Protein AF-A0A0J0XPC9-F1 (afdb_monomer_lite)

Organism: NCBI:txid879819

Secondary structure (DSSP, 8-state):
---HHHHHHHHHHHHHHHHHH-TTS-TTSHHHHHHHHHHHHHHHHHHHTS---SHHHHHHHHHHHHHHHHHHHHHHGGGTT-TTTHHHHHHHHHHHHHHHHHHHHHHHHTT-----HHHHHHHHHHHHHHHHHHHTT-S-HHHHHHHHHHHHHHHHHHHTT-THHHHHHHHHHHHHHHTT---SGGGPPP--PPS-----TTTTTS----S----GGGS---

pLDDT: mean 83.45, std 16.44, range [39.06, 96.88]

Radius of gyration: 17.5 Å; chains: 1; bounding box: 37×48×51 Å

Foldseek 3Di:
DDPPLVVVLVVLVVVVVVLVVDPVHPLVDPVNLVVSCVVCVVSLVVLVPDDCPALQVQLVSLVSLLSSLVVLLVSLVLCCLPPPCNLVSLLSNLVSLVSNLVSLLSCVLLVNDDQDPVNVLVLLVSLVSLLVSVVVVVDDLVRSLLSLQSSLVSLVVNCVVPVCSVVVSVVSVVSCVVVVHDHDPVSHDDSNRDPDRDHDPVSVPDCPDDVDPDDPVPRPND

Sequence (222 aa):
MFPECLARSSFYTAKLLADYGDPHVDTSSLAYITATEAAWMPHLREMRHISYRESGQRAKLAWAQFRYNWLRILLYLPHIGHERLAPQAWATITRAVEQIMYSYSDLISVNQLNPSWPQVQRLVVCGQLLILAHDAGELHRREAQTLFQLLHDLLLKHQDTWPICAELIIGFKGVTHVFDLKVGPEHSVPFHAVDEVVADPQVDGWPYAFGFDFDLSTFPFS

Structure (mmCIF, N/CA/C/O backbone):
data_AF-A0A0J0XPC9-F1
#
_entry.id   AF-A0A0J0XPC9-F1
#
loop_
_atom_site.group_PDB
_atom_site.id
_atom_site.type_symbol
_atom_site.label_atom_id
_atom_site.label_alt_id
_atom_site.label_comp_id
_atom_site.label_asym_id
_atom_site.label_entity_id
_atom_site.label_seq_id
_atom_site.pdbx_PDB_ins_code
_atom_site.Cartn_x
_atom_site.Cartn_y
_atom_site.Cartn_z
_atom_site.occupancy
_atom_site.B_iso_or_equiv
_atom_site.auth_seq_id
_atom_site.auth_comp_id
_atom_site.auth_asym_id
_atom_site.auth_atom_id
_atom_site.pdbx_PDB_model_num
ATOM 1 N N . MET A 1 1 ? -4.500 26.033 7.155 1.00 51.00 1 MET A N 1
ATOM 2 C CA . MET A 1 1 ? -3.343 25.928 6.235 1.00 51.00 1 MET A CA 1
ATOM 3 C C . MET A 1 1 ? -3.161 24.456 5.898 1.00 51.00 1 MET A C 1
ATOM 5 O O . MET A 1 1 ? -3.292 23.647 6.807 1.00 51.00 1 MET A O 1
ATOM 9 N N . PHE A 1 2 ? -2.950 24.087 4.632 1.00 61.09 2 PHE A N 1
ATOM 10 C CA . PHE A 1 2 ? -2.781 22.678 4.247 1.00 61.09 2 PHE A CA 1
ATOM 11 C C . PHE A 1 2 ? -1.399 22.182 4.723 1.00 61.09 2 PHE A C 1
ATOM 13 O O . PHE A 1 2 ? -0.410 22.837 4.395 1.00 61.09 2 PHE A O 1
ATOM 20 N N . PRO A 1 3 ? -1.290 21.084 5.497 1.00 75.88 3 PRO A N 1
ATOM 21 C CA . PRO A 1 3 ? -0.025 20.489 5.897 1.00 75.88 3 PRO A CA 1
ATOM 22 C C . PRO A 1 3 ? 0.838 20.193 4.678 1.00 75.88 3 PRO A C 1
ATOM 24 O O . PRO A 1 3 ? 0.410 19.537 3.725 1.00 75.88 3 PRO A O 1
ATOM 27 N N . GLU A 1 4 ? 2.073 20.671 4.728 1.00 84.62 4 GLU A N 1
ATOM 28 C CA . GLU A 1 4 ? 2.998 20.605 3.604 1.00 84.62 4 GLU A CA 1
ATOM 29 C C . GLU A 1 4 ? 3.276 19.162 3.160 1.00 84.62 4 GLU A C 1
ATOM 31 O O . GLU A 1 4 ? 3.306 18.872 1.963 1.00 84.62 4 GLU A O 1
ATOM 36 N N . CYS A 1 5 ? 3.394 18.230 4.111 1.00 83.12 5 CYS A N 1
ATOM 37 C CA . CYS A 1 5 ? 3.599 16.809 3.829 1.00 83.12 5 CYS A CA 1
ATOM 38 C C . CYS A 1 5 ? 2.493 16.218 2.942 1.00 83.12 5 CYS A C 1
ATOM 40 O O . CYS A 1 5 ? 2.773 15.472 1.999 1.00 83.12 5 CYS A O 1
ATOM 42 N N . LEU A 1 6 ? 1.244 16.606 3.202 1.00 83.50 6 LEU A N 1
ATOM 43 C CA . LEU A 1 6 ? 0.086 16.167 2.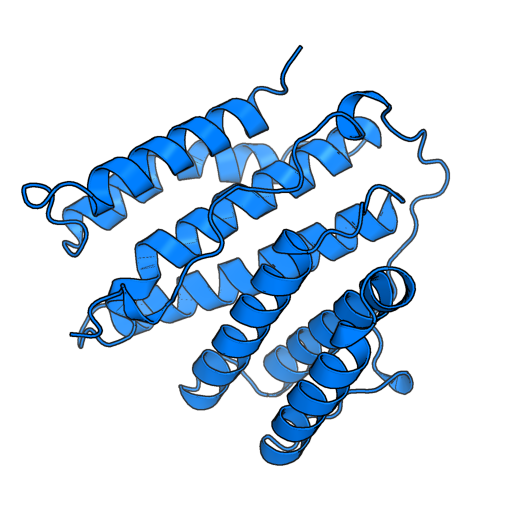443 1.00 83.50 6 LEU A CA 1
ATOM 44 C C . LEU A 1 6 ? 0.012 16.884 1.092 1.00 83.50 6 LEU A C 1
ATOM 46 O O . LEU A 1 6 ? -0.301 16.231 0.097 1.00 83.50 6 LEU A O 1
ATOM 50 N N . ALA A 1 7 ? 0.351 18.180 1.013 1.00 85.69 7 ALA A N 1
ATOM 51 C CA . ALA A 1 7 ? 0.376 18.917 -0.261 1.00 85.69 7 ALA A CA 1
ATOM 52 C C . ALA A 1 7 ? 1.374 18.286 -1.232 1.00 85.69 7 ALA A C 1
ATOM 54 O O . ALA A 1 7 ? 1.025 17.985 -2.373 1.00 85.69 7 ALA A O 1
ATOM 55 N N . ARG A 1 8 ? 2.591 18.015 -0.745 1.00 88.44 8 ARG A N 1
ATOM 56 C CA . ARG A 1 8 ? 3.644 17.347 -1.515 1.00 88.44 8 ARG A CA 1
ATOM 57 C C . ARG A 1 8 ? 3.186 15.969 -2.000 1.00 88.44 8 ARG A C 1
ATOM 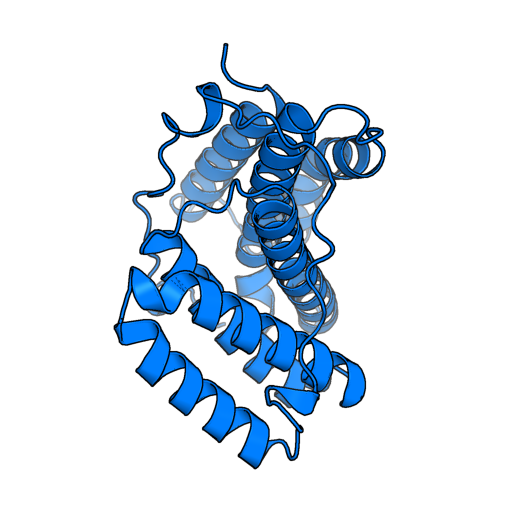59 O O . ARG A 1 8 ? 3.331 15.666 -3.179 1.00 88.44 8 ARG A O 1
ATOM 66 N N . SER A 1 9 ? 2.561 15.165 -1.136 1.00 87.50 9 SER A N 1
ATOM 67 C CA . SER A 1 9 ? 2.052 13.843 -1.540 1.00 87.50 9 SER A CA 1
ATOM 68 C C . SER A 1 9 ? 0.984 13.924 -2.643 1.00 87.50 9 SER A C 1
ATOM 70 O O . SER A 1 9 ? 1.006 13.128 -3.581 1.00 87.50 9 SER A O 1
ATOM 72 N N . SER A 1 10 ? 0.087 14.916 -2.582 1.00 87.31 10 SER A N 1
ATOM 73 C CA . SER A 1 10 ? -0.925 15.149 -3.620 1.00 87.31 10 SER A CA 1
ATOM 74 C C . SER A 1 10 ? -0.289 15.575 -4.941 1.00 87.31 10 SER A C 1
ATOM 76 O O . SER A 1 10 ? -0.692 15.080 -5.989 1.00 87.31 10 SER A O 1
ATOM 78 N N . PHE A 1 11 ? 0.730 16.440 -4.895 1.00 91.50 11 PHE A N 1
ATOM 79 C CA . PHE A 1 11 ? 1.496 16.834 -6.077 1.00 91.50 11 PHE A CA 1
ATOM 80 C C . PHE A 1 11 ? 2.156 15.624 -6.749 1.00 91.50 11 PHE A C 1
ATOM 82 O O . PHE A 1 11 ? 1.973 15.419 -7.946 1.00 91.50 11 PHE A O 1
ATOM 89 N N . TYR A 1 12 ? 2.863 14.783 -5.986 1.00 93.50 12 TYR A N 1
ATOM 90 C CA . TYR A 1 12 ? 3.503 13.586 -6.541 1.00 93.50 12 TYR A CA 1
ATOM 91 C C . TYR A 1 12 ? 2.496 12.576 -7.087 1.00 93.50 12 TYR A C 1
ATOM 93 O O . TYR A 1 12 ? 2.764 11.949 -8.106 1.00 93.50 12 TYR A O 1
ATOM 101 N N . THR A 1 13 ? 1.324 12.463 -6.458 1.00 90.50 13 THR A N 1
ATOM 102 C CA . THR A 1 13 ? 0.228 11.643 -6.987 1.00 90.50 13 THR A CA 1
ATOM 103 C C . THR A 1 13 ? -0.241 12.162 -8.336 1.00 90.50 13 THR A C 1
ATOM 105 O O . THR A 1 13 ? -0.258 11.408 -9.300 1.00 90.50 13 THR A O 1
ATOM 108 N N . ALA A 1 14 ? -0.566 13.451 -8.433 1.00 89.31 14 ALA A N 1
ATOM 109 C CA . ALA A 1 14 ? -1.001 14.046 -9.691 1.00 89.31 14 ALA A CA 1
ATOM 110 C C . ALA A 1 14 ? 0.060 13.897 -10.792 1.00 89.31 14 ALA A C 1
ATOM 112 O O . ALA A 1 14 ? -0.285 13.564 -11.920 1.00 89.31 14 ALA A O 1
ATOM 113 N N . LYS A 1 15 ? 1.343 14.083 -10.453 1.00 93.19 15 LYS A N 1
ATOM 114 C CA . LYS A 1 15 ? 2.454 13.899 -11.390 1.00 93.19 15 LYS A CA 1
ATOM 115 C C . LYS A 1 15 ? 2.552 12.455 -11.889 1.00 93.19 15 LYS A C 1
ATOM 117 O O . LYS A 1 15 ? 2.576 12.249 -13.092 1.00 93.19 15 LYS A O 1
ATOM 122 N N . LEU A 1 16 ? 2.566 11.472 -10.986 1.00 92.00 16 LEU A N 1
ATOM 123 C CA . LEU A 1 16 ? 2.663 10.058 -11.364 1.00 92.00 16 LEU A CA 1
ATOM 124 C C . LEU A 1 16 ? 1.490 9.632 -12.260 1.00 92.00 16 LEU A C 1
ATOM 126 O O . LEU A 1 16 ? 1.682 8.915 -13.234 1.00 92.00 16 LEU A O 1
ATOM 130 N N . LEU A 1 17 ? 0.276 10.094 -11.951 1.00 89.38 17 LEU A N 1
ATOM 131 C CA . LEU A 1 17 ? -0.903 9.788 -12.762 1.00 89.38 17 LEU A CA 1
ATOM 132 C C . LEU A 1 17 ? -0.880 10.484 -14.125 1.00 89.38 17 LEU A C 1
ATOM 134 O O . LEU A 1 17 ? -1.326 9.894 -15.104 1.00 89.38 17 LEU A O 1
ATOM 138 N N . ALA A 1 18 ? -0.361 11.712 -14.198 1.00 90.75 18 ALA A N 1
ATOM 139 C CA . ALA A 1 18 ? -0.155 12.394 -15.471 1.00 90.75 18 ALA A CA 1
ATOM 140 C C . ALA A 1 18 ? 0.863 11.641 -16.339 1.00 90.75 18 ALA A C 1
ATOM 142 O O . ALA A 1 18 ? 0.596 11.424 -17.515 1.00 90.75 18 ALA A O 1
ATOM 143 N N . ASP A 1 19 ? 1.964 11.178 -15.741 1.00 92.69 19 ASP A N 1
ATOM 144 C CA . ASP A 1 19 ? 2.986 10.389 -16.430 1.00 92.69 19 ASP A CA 1
ATOM 145 C C . ASP A 1 19 ? 2.414 9.050 -16.942 1.00 92.69 19 ASP A C 1
ATOM 147 O O . ASP A 1 19 ? 2.679 8.681 -18.079 1.00 92.69 19 ASP A O 1
ATOM 151 N N . TYR A 1 20 ? 1.568 8.349 -16.170 1.00 88.25 20 TYR A N 1
ATOM 152 C CA . TYR A 1 20 ? 0.881 7.137 -16.658 1.00 88.25 20 TYR A CA 1
ATOM 153 C C . TYR A 1 20 ? -0.097 7.398 -17.807 1.00 88.25 20 TYR A C 1
ATOM 155 O O . TYR A 1 20 ? -0.347 6.508 -18.618 1.00 88.25 20 TYR A O 1
ATOM 163 N N . GLY A 1 21 ? -0.688 8.591 -17.853 1.00 87.38 21 GLY A N 1
ATOM 164 C CA . GLY A 1 21 ? -1.589 8.997 -18.928 1.00 87.38 21 GLY A CA 1
ATOM 165 C C . GLY A 1 21 ? -0.870 9.453 -20.199 1.00 87.38 21 GLY A C 1
ATOM 166 O O . GLY A 1 21 ? -1.537 9.654 -21.215 1.00 87.38 21 GLY A O 1
ATOM 167 N N . ASP A 1 22 ? 0.454 9.633 -20.159 1.00 90.56 22 ASP A N 1
ATOM 168 C CA . ASP A 1 22 ? 1.248 10.136 -21.276 1.00 90.56 22 ASP A CA 1
ATOM 169 C C . ASP A 1 22 ? 1.972 8.986 -22.008 1.00 90.56 22 ASP A C 1
ATOM 171 O O . ASP A 1 22 ? 2.925 8.412 -21.475 1.00 90.56 22 ASP A O 1
ATOM 175 N N . PRO A 1 23 ? 1.593 8.659 -23.261 1.00 91.00 23 PRO A N 1
ATOM 176 C CA . PRO A 1 23 ? 2.236 7.590 -24.029 1.00 91.00 23 PRO A CA 1
ATOM 177 C C . PRO A 1 23 ? 3.699 7.889 -24.397 1.00 91.00 23 PRO A C 1
ATOM 179 O O . PRO A 1 23 ? 4.391 7.009 -24.909 1.00 91.00 23 PRO A O 1
ATOM 182 N N . HIS A 1 24 ? 4.179 9.116 -24.185 1.00 93.69 24 HIS A N 1
ATOM 183 C CA . HIS A 1 24 ? 5.567 9.503 -24.425 1.00 93.69 24 HIS A CA 1
ATOM 184 C C . HIS A 1 24 ? 6.477 9.294 -23.210 1.00 93.69 24 HIS A C 1
ATOM 186 O O . HIS A 1 24 ? 7.696 9.442 -23.340 1.00 93.69 24 HIS A O 1
ATOM 192 N N . VAL A 1 25 ? 5.922 8.939 -22.048 1.00 91.56 25 VAL A N 1
ATOM 193 C CA . VAL A 1 25 ? 6.694 8.669 -20.834 1.00 91.56 25 VAL A CA 1
ATOM 194 C C . VAL A 1 25 ? 6.819 7.163 -20.628 1.00 91.56 25 VAL A C 1
ATOM 196 O O . VAL A 1 25 ? 5.844 6.464 -20.375 1.00 91.56 25 VAL A O 1
ATOM 199 N N . ASP A 1 26 ? 8.049 6.648 -20.689 1.00 90.31 26 ASP A N 1
ATOM 200 C CA . ASP A 1 26 ? 8.323 5.251 -20.340 1.00 90.31 26 ASP A CA 1
ATOM 201 C C . ASP A 1 26 ? 8.366 5.070 -18.815 1.00 90.31 26 ASP A C 1
ATOM 203 O O . ASP A 1 26 ? 9.432 5.057 -18.182 1.00 90.31 26 ASP A O 1
ATOM 207 N N . THR A 1 27 ? 7.178 4.900 -18.232 1.00 89.50 27 THR A N 1
ATOM 208 C CA . THR A 1 27 ? 6.990 4.640 -16.799 1.00 89.50 27 THR A CA 1
ATOM 209 C C . THR A 1 27 ? 7.475 3.254 -16.366 1.00 89.50 27 THR A C 1
ATOM 211 O O . THR A 1 27 ? 7.519 2.966 -15.170 1.00 89.50 27 THR A O 1
ATOM 214 N N . SER A 1 28 ? 7.825 2.380 -17.316 1.00 86.50 28 SER A N 1
ATOM 215 C CA . SER A 1 28 ? 8.303 1.021 -17.051 1.00 86.50 28 SER A CA 1
ATOM 216 C C . SER A 1 28 ? 9.830 0.935 -16.945 1.00 86.50 28 SER A C 1
ATOM 218 O O . SER A 1 28 ? 10.363 -0.057 -16.445 1.00 86.50 28 SER A O 1
ATOM 220 N N . SER A 1 29 ? 10.560 1.971 -17.357 1.00 89.19 29 SER A N 1
ATOM 221 C CA . SER A 1 29 ? 12.020 1.960 -17.282 1.00 89.19 29 SER A CA 1
ATOM 222 C C . SER A 1 29 ? 12.544 2.033 -15.842 1.00 89.19 29 SER A C 1
ATOM 224 O O . SER A 1 29 ? 12.062 2.798 -15.004 1.00 89.19 29 SER A O 1
ATOM 226 N N . LEU A 1 30 ? 13.635 1.311 -15.563 1.00 87.69 30 LEU A N 1
ATOM 227 C CA . LEU A 1 30 ? 14.349 1.406 -14.281 1.00 87.69 30 LEU A CA 1
ATOM 228 C C . LEU A 1 30 ? 14.817 2.842 -13.984 1.00 87.69 30 LEU A C 1
ATOM 230 O O . LEU A 1 30 ? 14.826 3.275 -12.829 1.00 87.69 30 LEU A O 1
ATOM 234 N N . ALA A 1 31 ? 15.203 3.578 -15.031 1.00 91.19 31 ALA A N 1
ATOM 235 C CA . ALA A 1 31 ? 15.616 4.971 -14.928 1.00 91.19 31 ALA A CA 1
ATOM 236 C C . ALA A 1 31 ? 14.470 5.854 -14.414 1.00 91.19 31 ALA A C 1
ATOM 238 O O . ALA A 1 31 ? 14.684 6.629 -13.480 1.00 91.19 31 ALA A O 1
ATOM 239 N N . TYR A 1 32 ? 13.260 5.689 -14.962 1.00 92.69 32 TYR A N 1
ATOM 240 C CA . TYR A 1 32 ? 12.076 6.407 -14.499 1.00 92.69 32 TYR A CA 1
ATOM 241 C C . TYR A 1 32 ? 11.757 6.071 -13.042 1.00 92.69 32 TYR A C 1
ATOM 243 O O . TYR A 1 32 ? 11.664 6.979 -12.223 1.00 92.69 32 TYR A O 1
ATOM 251 N N . ILE A 1 33 ? 11.673 4.785 -12.686 1.00 91.19 33 ILE A N 1
ATOM 252 C CA . ILE A 1 33 ? 11.345 4.346 -11.316 1.00 91.19 33 ILE A CA 1
ATOM 253 C C . ILE A 1 33 ? 12.308 4.953 -10.301 1.00 91.19 33 ILE A C 1
ATOM 255 O O . ILE A 1 33 ? 11.892 5.562 -9.315 1.00 91.19 33 ILE A O 1
ATOM 259 N N . THR A 1 34 ? 13.609 4.817 -10.563 1.00 91.19 34 THR A N 1
ATOM 260 C CA . THR A 1 34 ? 14.650 5.267 -9.638 1.00 91.19 34 THR A CA 1
ATOM 261 C C . THR A 1 34 ? 14.617 6.786 -9.487 1.00 91.19 34 THR A C 1
ATOM 263 O O . THR A 1 34 ? 14.688 7.290 -8.367 1.00 91.19 34 THR A O 1
ATOM 266 N N . ALA A 1 35 ? 14.476 7.526 -10.592 1.00 94.56 35 ALA A N 1
ATOM 267 C CA . ALA A 1 35 ? 14.393 8.984 -10.568 1.00 94.56 35 ALA A CA 1
ATOM 268 C C . ALA A 1 35 ? 13.122 9.478 -9.858 1.00 94.56 35 ALA A C 1
ATOM 270 O O . ALA A 1 35 ? 13.177 10.413 -9.055 1.00 94.56 35 ALA A O 1
ATOM 271 N N . THR A 1 36 ? 11.990 8.827 -10.120 1.00 94.38 36 THR A N 1
ATOM 272 C CA . THR A 1 36 ? 10.688 9.162 -9.544 1.00 94.38 36 THR A CA 1
ATOM 273 C C . THR A 1 36 ? 10.655 8.881 -8.042 1.00 94.38 36 THR A C 1
ATOM 275 O O . THR A 1 36 ? 10.299 9.771 -7.269 1.00 94.38 36 THR A O 1
ATOM 278 N N . GLU A 1 37 ? 11.119 7.711 -7.587 1.00 94.12 37 GLU A N 1
ATOM 279 C CA . GLU A 1 37 ? 11.203 7.419 -6.151 1.00 94.12 37 GLU A CA 1
ATOM 280 C C . GLU A 1 37 ? 12.209 8.340 -5.445 1.00 94.12 37 GLU A C 1
ATOM 282 O O . GLU A 1 37 ? 11.925 8.847 -4.356 1.00 94.12 37 GLU A O 1
ATOM 287 N N . ALA A 1 38 ? 13.359 8.623 -6.069 1.00 94.50 38 ALA A N 1
ATOM 288 C CA . ALA A 1 38 ? 14.369 9.518 -5.506 1.00 94.50 38 ALA A CA 1
ATOM 289 C C . ALA A 1 38 ? 13.837 10.937 -5.247 1.00 94.50 38 ALA A C 1
ATOM 291 O O . ALA A 1 38 ? 14.288 11.581 -4.298 1.00 94.50 38 ALA A O 1
ATOM 292 N N . ALA A 1 39 ? 12.862 11.407 -6.032 1.00 94.94 39 ALA A N 1
ATOM 293 C CA . ALA A 1 39 ? 12.265 12.727 -5.854 1.00 94.94 39 ALA A CA 1
ATOM 294 C C . ALA A 1 39 ? 11.491 12.851 -4.530 1.00 94.94 39 ALA A C 1
ATOM 296 O O . ALA A 1 39 ? 11.607 13.865 -3.843 1.00 94.94 39 ALA A O 1
ATOM 297 N N . TRP A 1 40 ? 10.728 11.826 -4.133 1.00 92.69 40 TRP A N 1
ATOM 298 C CA . TRP A 1 40 ? 9.898 11.893 -2.924 1.00 92.69 40 TRP A CA 1
ATOM 299 C C . TRP A 1 40 ? 10.471 11.177 -1.699 1.00 92.69 40 TRP A C 1
ATOM 301 O O . TRP A 1 40 ? 10.045 11.448 -0.571 1.00 92.69 40 TRP A O 1
ATOM 311 N N . MET A 1 41 ? 11.435 10.270 -1.877 1.00 91.94 41 MET A N 1
ATOM 312 C CA . MET A 1 41 ? 11.981 9.469 -0.780 1.00 91.94 41 MET A CA 1
ATOM 313 C C . MET A 1 41 ? 12.576 10.303 0.371 1.00 91.94 41 MET A C 1
ATOM 315 O O . MET A 1 41 ? 12.352 9.925 1.525 1.00 91.94 41 MET A O 1
ATOM 319 N N . PRO A 1 42 ? 13.287 11.428 0.134 1.00 92.94 42 PRO A N 1
ATOM 320 C CA . PRO A 1 42 ? 13.785 12.276 1.218 1.00 92.94 42 PRO A CA 1
ATOM 321 C C . PRO A 1 42 ? 12.671 12.756 2.154 1.00 92.94 42 PRO A C 1
ATOM 323 O O . PRO A 1 42 ? 12.822 12.674 3.370 1.00 92.94 42 PRO A O 1
ATOM 326 N N . HIS A 1 43 ? 11.521 13.152 1.600 1.00 91.25 43 HIS A N 1
ATOM 327 C CA . HIS A 1 43 ? 10.368 13.603 2.384 1.00 91.25 43 HIS A CA 1
ATOM 328 C C . HIS A 1 43 ? 9.748 12.467 3.200 1.00 91.25 43 HIS A C 1
ATOM 330 O O . HIS A 1 43 ? 9.397 12.653 4.363 1.00 91.25 43 HIS A O 1
ATOM 336 N N . LEU A 1 44 ? 9.642 11.265 2.622 1.00 89.69 44 LEU A N 1
ATOM 337 C CA . LEU A 1 44 ? 9.158 10.095 3.355 1.00 89.69 44 LEU A CA 1
ATOM 338 C C . LEU A 1 44 ? 10.090 9.726 4.519 1.00 89.69 44 LEU A C 1
ATOM 340 O O . LEU A 1 44 ? 9.613 9.370 5.595 1.00 89.69 44 LEU A O 1
ATOM 344 N N . ARG A 1 45 ? 11.412 9.817 4.324 1.00 89.25 45 ARG A N 1
ATOM 345 C CA . ARG A 1 45 ? 12.397 9.570 5.392 1.00 89.25 45 ARG A CA 1
ATOM 346 C C . ARG A 1 45 ? 12.284 10.607 6.499 1.00 89.25 45 ARG A C 1
ATOM 348 O O . ARG A 1 45 ? 12.209 10.223 7.658 1.00 89.25 45 ARG A O 1
ATOM 355 N N . GLU A 1 46 ? 12.222 11.886 6.142 1.00 86.75 46 GLU A N 1
ATOM 356 C CA . GLU A 1 46 ? 12.066 12.992 7.090 1.00 86.75 46 GLU A CA 1
ATOM 357 C C . GLU A 1 46 ? 10.867 12.761 8.018 1.00 86.75 46 GLU A C 1
ATOM 359 O O . GLU A 1 46 ? 11.024 12.754 9.237 1.00 86.75 46 GLU A O 1
ATOM 364 N N . MET A 1 47 ? 9.698 12.437 7.456 1.00 85.94 47 MET A N 1
ATOM 365 C CA . MET A 1 47 ? 8.483 12.191 8.239 1.00 85.94 47 MET A CA 1
ATOM 366 C C . MET A 1 47 ? 8.591 11.030 9.231 1.00 85.94 47 MET A C 1
ATOM 368 O O . MET A 1 47 ? 7.965 11.083 10.285 1.00 85.94 47 MET A O 1
ATOM 372 N N . ARG A 1 48 ? 9.376 9.991 8.924 1.00 82.88 48 ARG A N 1
ATOM 373 C CA . ARG A 1 48 ? 9.572 8.837 9.821 1.00 82.88 48 ARG A CA 1
ATOM 374 C C . ARG A 1 48 ? 10.412 9.173 11.054 1.00 82.88 48 ARG A C 1
ATOM 376 O O . ARG A 1 48 ? 10.397 8.410 12.015 1.00 82.88 48 ARG A O 1
ATOM 383 N N . HIS A 1 49 ? 11.147 10.283 11.025 1.00 80.75 49 HIS A N 1
ATOM 384 C CA . HIS A 1 49 ? 12.022 10.720 12.113 1.00 80.75 49 HIS A CA 1
ATOM 385 C C . HIS A 1 49 ? 11.447 11.890 12.929 1.00 80.75 49 HIS A C 1
ATOM 387 O O . HIS A 1 49 ? 12.071 12.313 13.902 1.00 80.75 49 HIS A O 1
ATOM 393 N N . ILE A 1 50 ? 10.266 12.405 12.571 1.00 78.25 50 ILE A N 1
ATOM 394 C CA . ILE A 1 50 ? 9.590 13.460 13.336 1.00 78.25 50 ILE A CA 1
ATOM 395 C C . ILE A 1 50 ? 9.044 12.873 14.647 1.00 78.25 50 ILE A C 1
ATOM 397 O O . ILE A 1 50 ? 8.352 11.858 14.655 1.00 78.25 50 ILE A O 1
ATOM 401 N N . SER A 1 51 ? 9.373 13.514 15.772 1.00 63.44 51 SER A N 1
ATOM 402 C CA . SER A 1 51 ? 8.956 13.081 17.112 1.00 63.44 51 SER A CA 1
ATOM 403 C C . SER A 1 51 ? 7.471 13.377 17.357 1.00 63.44 51 SER A C 1
ATOM 405 O O . SER A 1 51 ? 7.045 14.527 17.290 1.00 63.44 51 SER A O 1
ATOM 407 N N . TYR A 1 52 ? 6.693 12.341 17.683 1.00 63.00 52 TYR A N 1
ATOM 408 C CA . TYR A 1 52 ? 5.222 12.337 17.786 1.00 63.00 52 TYR A CA 1
ATOM 409 C C . TYR A 1 52 ? 4.626 13.057 19.013 1.00 63.00 52 TYR A C 1
ATOM 411 O O . TYR A 1 52 ? 3.583 12.648 19.517 1.00 63.00 52 TYR A O 1
ATOM 419 N N . ARG A 1 53 ? 5.263 14.109 19.540 1.00 58.62 53 ARG A N 1
ATOM 420 C CA . ARG A 1 53 ? 4.846 14.726 20.817 1.00 58.62 53 ARG A CA 1
ATOM 421 C C . ARG A 1 53 ? 3.498 15.461 20.773 1.00 58.62 53 ARG A C 1
ATOM 423 O O . ARG A 1 53 ? 2.983 15.806 21.828 1.00 58.62 53 ARG A O 1
ATOM 430 N N . GLU A 1 54 ? 2.906 15.651 19.595 1.00 60.34 54 GLU A N 1
ATOM 431 C CA . GLU A 1 54 ? 1.586 16.265 19.419 1.00 60.34 54 GLU A CA 1
ATOM 432 C C . GLU A 1 54 ? 0.667 15.339 18.605 1.00 60.34 54 GLU A C 1
ATOM 434 O O . GLU A 1 54 ? 0.951 14.999 17.452 1.00 60.34 54 GLU A O 1
ATOM 439 N N . SER A 1 55 ? -0.463 14.940 19.191 1.00 56.53 55 SER A N 1
ATOM 440 C CA . SER A 1 55 ? -1.416 13.985 18.606 1.00 56.53 55 SER A CA 1
ATOM 441 C C . SER A 1 55 ? -2.006 14.443 17.261 1.00 56.53 55 SER A C 1
ATOM 443 O O . SER A 1 55 ? -2.143 13.630 16.344 1.00 56.53 55 SER A O 1
ATOM 445 N N . GLY A 1 56 ? -2.228 15.751 17.075 1.00 62.47 56 GLY A N 1
ATOM 446 C CA . GLY A 1 56 ? -2.672 16.333 15.798 1.00 62.47 56 GLY A CA 1
ATOM 447 C C . GLY A 1 56 ? -1.646 16.231 14.657 1.00 62.47 56 GLY A C 1
ATOM 448 O O . GLY A 1 56 ? -2.015 16.186 13.482 1.00 62.47 56 GLY A O 1
ATOM 449 N N . GLN A 1 57 ? -0.349 16.121 14.967 1.00 73.25 57 GLN A N 1
ATOM 450 C CA . GLN A 1 57 ? 0.680 15.873 13.950 1.00 73.25 57 GLN A CA 1
ATOM 451 C C . GLN A 1 57 ? 0.719 14.399 13.540 1.00 73.25 57 GLN A C 1
ATOM 453 O O . GLN A 1 57 ? 0.939 14.099 12.366 1.00 73.25 57 GLN A O 1
ATOM 458 N N . ARG A 1 58 ? 0.450 13.472 14.470 1.00 78.75 58 ARG A N 1
ATOM 459 C CA . ARG A 1 58 ? 0.497 12.027 14.200 1.00 78.75 58 ARG A CA 1
ATOM 460 C C . ARG A 1 58 ? -0.510 11.605 13.134 1.00 78.75 58 ARG A C 1
ATOM 462 O O . ARG A 1 58 ? -0.127 10.892 12.214 1.00 78.75 58 ARG A O 1
ATOM 469 N N . ALA A 1 59 ? -1.745 12.107 13.187 1.00 82.31 59 ALA A N 1
ATOM 470 C CA . ALA A 1 59 ? -2.750 11.810 12.162 1.00 82.31 59 ALA A CA 1
ATOM 471 C C . ALA A 1 59 ? -2.329 12.316 10.769 1.00 82.31 59 ALA A C 1
ATOM 473 O O . ALA A 1 59 ? -2.398 11.583 9.783 1.00 82.31 59 ALA A O 1
ATOM 474 N N . LYS A 1 60 ? -1.824 13.554 10.682 1.00 83.75 60 LYS A N 1
ATOM 475 C CA . LYS A 1 60 ? -1.342 14.152 9.422 1.00 83.75 60 LYS A CA 1
ATOM 476 C C . LYS A 1 60 ? -0.154 13.383 8.843 1.00 83.75 60 LYS A C 1
ATOM 478 O O . LYS A 1 60 ? -0.111 13.137 7.638 1.00 83.75 60 LYS A O 1
ATOM 483 N N . LEU A 1 61 ? 0.793 12.992 9.696 1.00 86.19 61 LEU A N 1
ATOM 484 C CA . LEU A 1 61 ? 1.949 12.189 9.306 1.00 86.19 61 LEU A CA 1
ATOM 485 C C . LEU A 1 61 ? 1.530 10.792 8.851 1.00 86.19 61 LEU A C 1
ATOM 487 O O . LEU A 1 61 ? 2.005 10.353 7.808 1.00 86.19 61 LEU A O 1
ATOM 491 N N . ALA A 1 62 ? 0.611 10.130 9.559 1.00 88.25 62 ALA A N 1
ATOM 492 C CA . ALA A 1 62 ? 0.093 8.820 9.171 1.00 88.25 62 ALA A CA 1
ATOM 493 C C . ALA A 1 62 ? -0.599 8.881 7.798 1.00 88.25 62 ALA A C 1
ATOM 495 O O . ALA A 1 62 ? -0.283 8.091 6.909 1.00 88.25 62 ALA A O 1
ATOM 496 N N . TRP A 1 63 ? -1.449 9.889 7.562 1.00 87.75 63 TRP A N 1
ATOM 497 C CA . TRP A 1 63 ? -2.076 10.102 6.253 1.00 87.75 63 TRP A CA 1
ATOM 498 C C . TRP A 1 63 ? -1.068 10.394 5.139 1.00 87.75 63 TRP A C 1
ATOM 500 O O . TRP A 1 63 ? -1.235 9.922 4.013 1.00 87.75 63 TRP A O 1
ATOM 510 N N . ALA A 1 64 ? -0.017 11.165 5.420 1.00 89.00 64 ALA A N 1
ATOM 511 C CA . ALA A 1 64 ? 1.018 11.443 4.433 1.00 89.00 64 ALA A CA 1
ATOM 512 C C . ALA A 1 64 ? 1.840 10.184 4.124 1.00 89.00 64 ALA A C 1
ATOM 514 O O . ALA A 1 64 ? 2.017 9.847 2.955 1.00 89.00 64 ALA A O 1
ATOM 515 N N . GLN A 1 65 ? 2.295 9.456 5.149 1.00 91.38 65 GLN A N 1
ATOM 516 C CA . GLN A 1 65 ? 3.032 8.198 4.997 1.00 91.38 65 GLN A CA 1
ATOM 517 C C . GLN A 1 65 ? 2.226 7.176 4.199 1.00 91.38 65 GLN A C 1
ATOM 519 O O . GLN A 1 65 ? 2.753 6.584 3.257 1.00 91.38 65 GLN A O 1
ATOM 524 N N . PHE A 1 66 ? 0.941 7.029 4.511 1.00 92.25 66 PHE A N 1
ATOM 525 C CA . PHE A 1 66 ? 0.009 6.229 3.733 1.00 92.25 66 PHE A CA 1
ATOM 526 C C . PHE A 1 66 ? 0.050 6.587 2.239 1.00 92.25 66 PHE A C 1
ATOM 528 O O . PHE A 1 66 ? 0.271 5.709 1.406 1.00 92.25 66 PHE A O 1
ATOM 535 N N . ARG A 1 67 ? -0.080 7.876 1.889 1.00 90.88 67 ARG A N 1
ATOM 536 C CA . ARG A 1 67 ? -0.077 8.335 0.487 1.00 90.88 67 ARG A CA 1
ATOM 537 C C . ARG A 1 67 ? 1.244 8.039 -0.222 1.00 90.88 67 ARG A C 1
ATOM 539 O O . ARG A 1 67 ? 1.224 7.577 -1.356 1.00 90.88 67 ARG A O 1
ATOM 546 N N . TYR A 1 68 ? 2.389 8.251 0.427 1.00 94.00 68 TYR A N 1
ATOM 547 C CA . TYR A 1 68 ? 3.680 7.921 -0.190 1.00 94.00 68 TYR A CA 1
ATOM 548 C C . TYR A 1 68 ? 3.875 6.418 -0.376 1.00 94.00 68 TYR A C 1
ATOM 550 O O . TYR A 1 68 ? 4.402 6.001 -1.402 1.00 94.00 68 TYR A O 1
ATOM 558 N N . ASN A 1 69 ? 3.453 5.590 0.581 1.00 94.81 69 ASN A N 1
ATOM 559 C CA . ASN A 1 69 ? 3.519 4.142 0.404 1.00 94.81 69 ASN A CA 1
ATOM 560 C C . ASN A 1 69 ? 2.563 3.676 -0.704 1.00 94.81 69 ASN A C 1
ATOM 562 O O . ASN A 1 69 ? 2.938 2.815 -1.492 1.00 94.81 69 ASN A O 1
ATOM 566 N N . TRP A 1 70 ? 1.393 4.304 -0.849 1.00 94.19 70 TRP A N 1
ATOM 567 C CA . TRP A 1 70 ? 0.503 4.050 -1.983 1.00 94.19 70 TRP A CA 1
ATOM 568 C C . TRP A 1 70 ? 1.169 4.390 -3.323 1.00 94.19 70 TRP A C 1
ATOM 570 O O . TRP A 1 70 ? 1.120 3.589 -4.250 1.00 94.19 70 TRP A O 1
ATOM 580 N N . LEU A 1 71 ? 1.881 5.521 -3.413 1.00 94.00 71 LEU A N 1
ATOM 581 C CA . LEU A 1 71 ? 2.666 5.868 -4.606 1.00 94.00 71 LEU A CA 1
ATOM 582 C C . LEU A 1 71 ? 3.756 4.844 -4.917 1.00 94.00 71 LEU A C 1
ATOM 584 O O . LEU A 1 71 ? 3.986 4.553 -6.085 1.00 94.00 71 LEU A O 1
ATOM 588 N N . ARG A 1 72 ? 4.406 4.273 -3.895 1.00 94.75 72 ARG A N 1
ATOM 589 C CA . ARG A 1 72 ? 5.387 3.194 -4.094 1.00 94.75 72 ARG A CA 1
ATOM 590 C C . ARG A 1 72 ? 4.731 1.933 -4.647 1.00 94.75 72 ARG A C 1
ATOM 592 O O . ARG A 1 72 ? 5.316 1.318 -5.525 1.00 94.75 72 ARG A O 1
ATOM 599 N N . ILE A 1 73 ? 3.532 1.571 -4.182 1.00 94.88 73 ILE A N 1
ATOM 600 C CA . ILE A 1 73 ? 2.786 0.447 -4.769 1.00 94.88 73 ILE A CA 1
ATOM 601 C C . ILE A 1 73 ? 2.534 0.720 -6.248 1.00 94.88 73 ILE A C 1
ATOM 603 O O . ILE A 1 73 ? 2.925 -0.094 -7.073 1.00 94.88 73 ILE A O 1
ATOM 607 N N . LEU A 1 74 ? 1.956 1.879 -6.581 1.00 92.56 74 LEU A N 1
ATOM 608 C CA . LEU A 1 74 ? 1.657 2.235 -7.969 1.00 92.56 74 LEU A CA 1
ATOM 609 C C . LEU A 1 74 ? 2.915 2.196 -8.842 1.00 92.56 74 LEU A C 1
ATOM 611 O O . LEU A 1 74 ? 2.920 1.513 -9.857 1.00 92.56 74 LEU A O 1
ATOM 615 N N . LEU A 1 75 ? 3.995 2.847 -8.397 1.00 94.44 75 L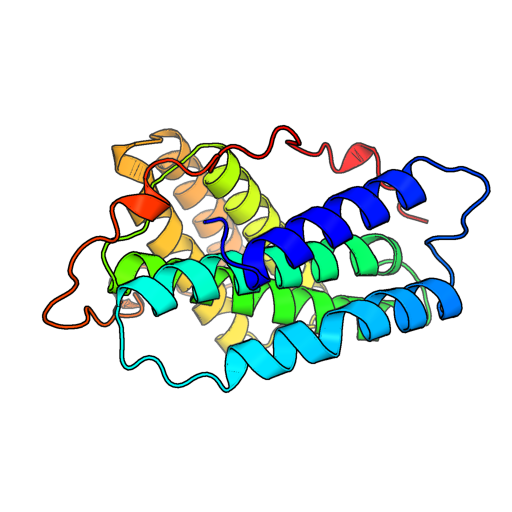EU A N 1
ATOM 616 C CA . LEU A 1 75 ? 5.247 2.953 -9.144 1.00 94.44 75 LEU A CA 1
ATOM 617 C C . LEU A 1 75 ? 5.856 1.590 -9.504 1.00 94.44 75 LEU A C 1
ATOM 619 O O . LEU A 1 75 ? 6.408 1.449 -10.590 1.00 94.44 75 LEU A O 1
ATOM 623 N N . TYR A 1 76 ? 5.773 0.614 -8.595 1.00 93.56 76 TYR A N 1
ATOM 624 C CA . TYR A 1 76 ? 6.415 -0.694 -8.746 1.00 93.56 76 TYR A CA 1
ATOM 625 C C . TYR A 1 76 ? 5.471 -1.800 -9.245 1.00 93.56 76 TYR A C 1
ATOM 627 O O . TYR A 1 76 ? 5.947 -2.869 -9.628 1.00 93.56 76 TYR A O 1
ATOM 635 N N . LEU A 1 77 ? 4.151 -1.573 -9.263 1.00 90.12 77 LEU A N 1
ATOM 636 C CA . LEU A 1 77 ? 3.167 -2.570 -9.698 1.00 90.12 77 LEU A CA 1
ATOM 637 C C . LEU A 1 77 ? 3.410 -3.097 -11.127 1.00 90.12 77 LEU A C 1
ATOM 639 O O . LEU A 1 77 ? 3.312 -4.309 -11.306 1.00 90.12 77 LEU A O 1
ATOM 643 N N . PRO A 1 78 ? 3.784 -2.271 -12.129 1.00 87.44 78 PRO A N 1
ATOM 644 C CA . PRO A 1 78 ? 4.046 -2.762 -13.485 1.00 87.44 78 PRO A CA 1
ATOM 645 C C . PRO A 1 78 ? 5.206 -3.766 -13.584 1.00 87.44 78 PRO A C 1
ATOM 647 O O . PRO A 1 78 ? 5.373 -4.418 -14.608 1.00 87.44 78 PRO A O 1
ATOM 650 N N . HIS A 1 79 ? 6.029 -3.899 -12.541 1.00 87.38 79 HIS A N 1
ATOM 651 C CA . HIS A 1 79 ? 7.271 -4.673 -12.577 1.00 87.38 79 HIS A CA 1
ATOM 652 C C . HIS A 1 79 ? 7.185 -6.022 -11.879 1.00 87.38 79 HIS A C 1
ATOM 654 O O . HIS A 1 79 ? 8.166 -6.761 -11.897 1.00 87.38 79 HIS A O 1
ATOM 660 N N . ILE A 1 80 ? 6.038 -6.373 -11.293 1.00 87.75 80 ILE A N 1
ATOM 661 C CA . ILE A 1 80 ? 5.874 -7.640 -10.563 1.00 87.75 80 ILE A CA 1
ATOM 662 C C . ILE A 1 80 ? 6.032 -8.880 -11.459 1.00 87.75 80 ILE A C 1
ATOM 664 O O . ILE A 1 80 ? 6.408 -9.937 -10.960 1.00 87.75 80 ILE A O 1
ATOM 668 N N . GLY A 1 81 ? 5.779 -8.746 -12.767 1.00 85.31 81 GLY A N 1
ATOM 669 C CA . GLY A 1 81 ? 5.995 -9.790 -13.779 1.00 85.31 81 GLY A CA 1
ATOM 670 C C . GLY A 1 81 ? 7.360 -9.724 -14.476 1.00 85.31 81 GLY A C 1
ATOM 671 O O . GLY A 1 81 ? 7.736 -10.642 -15.200 1.00 85.31 81 GLY A O 1
ATOM 672 N N . HIS A 1 82 ? 8.140 -8.662 -14.252 1.00 86.44 82 HIS A N 1
ATOM 673 C CA . HIS A 1 82 ? 9.365 -8.416 -15.005 1.00 86.44 82 HIS A CA 1
ATOM 674 C C . HIS A 1 82 ? 10.531 -9.283 -14.506 1.00 86.44 82 HIS A C 1
ATOM 676 O O . HIS A 1 82 ? 10.977 -9.132 -13.369 1.00 86.44 82 HIS A O 1
ATOM 682 N N . GLU A 1 83 ? 11.136 -10.078 -15.396 1.00 86.31 83 GLU A N 1
ATOM 683 C CA . GLU A 1 83 ? 12.168 -11.093 -15.095 1.00 86.31 83 GLU A CA 1
ATOM 684 C C . GLU A 1 83 ? 13.270 -10.624 -14.124 1.00 86.31 83 GLU A C 1
ATOM 686 O O . GLU A 1 83 ? 13.667 -11.348 -13.216 1.00 86.31 83 GLU A O 1
ATOM 691 N N . ARG A 1 84 ? 13.769 -9.392 -14.295 1.00 87.31 84 ARG A N 1
ATOM 692 C CA . ARG A 1 84 ? 14.881 -8.849 -13.486 1.00 87.31 84 ARG A CA 1
ATOM 693 C C . ARG A 1 84 ? 14.474 -7.898 -12.364 1.00 87.31 84 ARG A C 1
ATOM 695 O O . ARG A 1 84 ? 15.284 -7.635 -11.483 1.00 87.31 84 ARG A O 1
ATOM 702 N N . LEU A 1 85 ? 13.273 -7.328 -12.437 1.00 88.31 85 LEU A N 1
ATOM 703 C CA . LEU A 1 85 ? 12.846 -6.237 -11.550 1.00 88.31 85 LEU A CA 1
ATOM 704 C C . LEU A 1 85 ? 11.794 -6.704 -10.541 1.00 88.31 85 LEU A C 1
ATOM 706 O O . LEU A 1 85 ? 11.641 -6.062 -9.503 1.00 88.31 85 LEU A O 1
ATOM 710 N N . ALA A 1 86 ? 11.148 -7.846 -10.797 1.00 90.19 86 ALA A N 1
ATOM 711 C CA . ALA A 1 86 ? 10.148 -8.436 -9.922 1.00 90.19 86 ALA A CA 1
ATOM 712 C C . ALA A 1 86 ? 10.622 -8.593 -8.468 1.00 90.19 86 ALA A C 1
ATOM 714 O O . ALA A 1 86 ? 9.888 -8.140 -7.594 1.00 90.19 86 ALA A O 1
ATOM 715 N N . PRO A 1 87 ? 11.842 -9.090 -8.156 1.00 91.06 87 PRO A N 1
ATOM 716 C CA . PRO A 1 87 ? 12.260 -9.227 -6.756 1.00 91.06 87 PRO A CA 1
ATOM 717 C C . PRO A 1 87 ? 12.312 -7.885 -6.005 1.00 91.06 87 PRO A C 1
ATOM 719 O O . PRO A 1 87 ? 11.901 -7.775 -4.852 1.00 91.06 87 PRO A O 1
ATOM 722 N N . GLN A 1 88 ? 12.783 -6.821 -6.666 1.00 91.75 88 GLN A N 1
ATOM 723 C CA . GLN A 1 88 ? 12.806 -5.479 -6.076 1.00 91.75 88 GLN A CA 1
ATOM 724 C C . GLN A 1 88 ? 11.392 -4.905 -5.937 1.00 91.75 88 GLN A C 1
ATOM 726 O O . GLN A 1 88 ? 11.087 -4.252 -4.931 1.00 91.75 88 GLN A O 1
ATOM 731 N N . ALA A 1 89 ? 10.549 -5.122 -6.949 1.00 93.06 89 ALA A N 1
ATOM 732 C CA . ALA A 1 89 ? 9.168 -4.666 -6.960 1.00 93.06 89 ALA A CA 1
ATOM 733 C C . ALA A 1 89 ? 8.382 -5.307 -5.817 1.00 93.06 89 ALA A C 1
ATOM 735 O O . ALA A 1 89 ? 7.796 -4.584 -5.012 1.00 93.06 89 ALA A O 1
ATOM 736 N N . TRP A 1 90 ? 8.465 -6.630 -5.668 1.00 94.81 90 TRP A N 1
ATOM 737 C CA . TRP A 1 90 ? 7.833 -7.365 -4.581 1.00 94.81 90 TRP A CA 1
ATOM 738 C C . TRP A 1 90 ? 8.298 -6.894 -3.209 1.00 94.81 90 TRP A C 1
ATOM 740 O O . TRP A 1 90 ? 7.468 -6.468 -2.408 1.00 94.81 90 TRP A O 1
ATOM 750 N N . ALA A 1 91 ? 9.608 -6.851 -2.956 1.00 93.19 91 ALA A N 1
ATOM 751 C CA . ALA A 1 91 ? 10.135 -6.364 -1.681 1.00 93.19 91 ALA A CA 1
ATOM 752 C C . ALA A 1 91 ? 9.650 -4.936 -1.356 1.00 93.19 91 ALA A C 1
ATOM 754 O O . ALA A 1 91 ? 9.342 -4.601 -0.206 1.00 93.19 91 ALA A O 1
ATOM 755 N N . THR A 1 92 ? 9.548 -4.077 -2.373 1.00 95.00 92 THR A N 1
ATOM 756 C CA . THR A 1 92 ? 9.076 -2.698 -2.214 1.00 95.00 92 THR A CA 1
ATOM 757 C C . THR A 1 92 ? 7.579 -2.622 -1.933 1.00 95.00 92 THR A C 1
ATOM 759 O O . THR A 1 92 ? 7.183 -1.903 -1.010 1.00 95.00 92 THR A O 1
ATOM 762 N N . ILE A 1 93 ? 6.767 -3.360 -2.691 1.00 95.81 93 ILE A N 1
ATOM 763 C CA . ILE A 1 93 ? 5.310 -3.415 -2.556 1.00 95.81 93 ILE A CA 1
ATOM 764 C C . ILE A 1 93 ? 4.931 -4.011 -1.204 1.00 95.81 93 ILE A C 1
ATOM 766 O O . ILE A 1 93 ? 4.171 -3.385 -0.471 1.00 95.81 93 ILE A O 1
ATOM 770 N N . THR A 1 94 ? 5.514 -5.148 -0.825 1.00 95.81 94 THR A N 1
ATOM 771 C CA . THR A 1 94 ? 5.258 -5.814 0.459 1.00 95.81 94 THR A CA 1
ATOM 772 C C . THR A 1 94 ? 5.524 -4.871 1.628 1.00 95.81 94 THR A C 1
ATOM 774 O O . THR A 1 94 ? 4.657 -4.656 2.478 1.00 95.81 94 THR A O 1
ATOM 777 N N . ARG A 1 95 ? 6.678 -4.192 1.617 1.00 95.19 95 ARG A N 1
ATOM 778 C CA . ARG A 1 95 ? 7.001 -3.186 2.634 1.00 95.19 95 ARG A CA 1
ATOM 779 C C . ARG A 1 95 ? 6.034 -2.001 2.603 1.00 95.19 95 ARG A C 1
ATOM 781 O O . ARG A 1 95 ? 5.703 -1.457 3.650 1.00 95.19 95 ARG A O 1
ATOM 788 N N . ALA A 1 96 ? 5.603 -1.547 1.429 1.00 96.12 96 ALA A N 1
ATOM 789 C CA . ALA A 1 96 ? 4.645 -0.449 1.324 1.00 96.12 96 ALA A CA 1
ATOM 790 C C . ALA A 1 96 ? 3.260 -0.835 1.877 1.00 96.12 96 ALA A C 1
ATOM 792 O O . ALA A 1 96 ? 2.663 -0.039 2.601 1.00 96.12 96 ALA A O 1
ATOM 793 N N . VAL A 1 97 ? 2.788 -2.055 1.600 1.00 96.81 97 VAL A N 1
ATOM 794 C CA . VAL A 1 97 ? 1.538 -2.619 2.132 1.00 96.81 97 VAL A CA 1
ATOM 795 C C . VAL A 1 97 ? 1.582 -2.693 3.656 1.00 96.81 97 VAL A C 1
ATOM 797 O O . VAL A 1 97 ? 0.686 -2.164 4.314 1.00 96.81 97 VAL A O 1
ATOM 800 N N . GLU A 1 98 ? 2.647 -3.262 4.224 1.00 95.88 98 GLU A N 1
ATOM 801 C CA . GLU A 1 98 ? 2.860 -3.304 5.675 1.00 95.88 98 GLU A CA 1
ATOM 802 C C . GLU A 1 98 ? 2.762 -1.895 6.293 1.00 95.88 98 GLU A C 1
ATOM 804 O O . GLU A 1 98 ? 2.014 -1.657 7.242 1.00 95.88 98 GLU A O 1
ATOM 809 N N . GLN A 1 99 ? 3.472 -0.921 5.719 1.00 94.56 99 GLN A N 1
ATOM 810 C CA . GLN A 1 99 ? 3.499 0.452 6.231 1.00 94.56 99 GLN A CA 1
ATOM 811 C C . GLN A 1 99 ? 2.147 1.172 6.093 1.00 94.56 99 GLN A C 1
ATOM 813 O O . GLN A 1 99 ? 1.802 2.001 6.938 1.00 94.56 99 GLN A O 1
ATOM 818 N N . ILE A 1 100 ? 1.359 0.858 5.060 1.00 95.25 100 ILE A N 1
ATOM 819 C CA . ILE A 1 100 ? -0.024 1.337 4.926 1.00 95.25 100 ILE A CA 1
ATOM 820 C C . ILE A 1 100 ? -0.887 0.799 6.065 1.00 95.25 100 ILE A C 1
ATOM 822 O O . ILE A 1 100 ? -1.612 1.569 6.694 1.00 95.25 100 ILE A O 1
ATOM 826 N N . MET A 1 101 ? -0.792 -0.498 6.363 1.00 95.00 101 MET A N 1
ATOM 827 C CA . MET A 1 101 ? -1.565 -1.101 7.448 1.00 95.00 101 MET A CA 1
ATOM 828 C C . MET A 1 101 ? -1.184 -0.507 8.810 1.00 95.00 101 MET A C 1
ATOM 830 O O . MET A 1 101 ? -2.068 -0.166 9.599 1.00 95.00 101 MET A O 1
ATOM 834 N N . TYR A 1 102 ? 0.108 -0.270 9.061 1.00 92.62 102 TYR A N 1
ATOM 835 C CA . TYR A 1 102 ? 0.538 0.442 10.268 1.00 92.62 102 TYR A CA 1
ATOM 836 C C . TYR A 1 102 ? 0.064 1.897 10.312 1.00 92.62 102 TYR A C 1
ATOM 838 O O . TYR A 1 102 ? -0.299 2.373 11.383 1.00 92.62 102 TYR A O 1
ATOM 846 N N . SER A 1 103 ? -0.029 2.589 9.172 1.00 92.00 103 SER A N 1
ATOM 847 C CA . SER A 1 103 ? -0.593 3.948 9.130 1.00 92.00 103 SER A CA 1
ATOM 848 C C . SER A 1 103 ? -2.063 3.960 9.571 1.00 92.00 103 SER A C 1
ATOM 850 O O . SER A 1 103 ? -2.476 4.849 10.312 1.00 92.00 103 SER A O 1
ATOM 852 N N . TYR A 1 104 ? -2.857 2.954 9.182 1.00 92.06 104 TYR A N 1
ATOM 853 C CA . TYR A 1 104 ? -4.224 2.801 9.693 1.00 92.06 104 TYR A CA 1
ATOM 854 C C . TYR A 1 104 ? -4.259 2.474 11.187 1.00 92.06 104 TYR A C 1
ATOM 856 O O . TYR A 1 104 ? -5.061 3.056 11.914 1.00 92.06 104 TYR A O 1
ATOM 864 N N . SER A 1 105 ? -3.374 1.590 11.653 1.00 90.50 105 SER A N 1
ATOM 865 C CA . SER A 1 105 ? -3.211 1.299 13.082 1.00 90.50 105 SER A CA 1
ATOM 866 C C . SER A 1 105 ? -2.907 2.571 13.883 1.00 90.50 105 SER A C 1
ATOM 868 O O . SER A 1 105 ? -3.521 2.811 14.921 1.00 90.50 105 SER A O 1
ATOM 870 N N . ASP A 1 106 ? -2.014 3.426 13.379 1.00 87.69 106 ASP A N 1
ATOM 871 C CA . ASP A 1 106 ? -1.707 4.719 13.987 1.00 87.69 106 ASP A CA 1
ATOM 872 C C . ASP A 1 106 ? -2.941 5.624 14.036 1.00 87.69 106 ASP A C 1
ATOM 874 O O . ASP A 1 106 ? -3.244 6.179 15.089 1.00 87.69 106 ASP A O 1
ATOM 878 N N . LEU A 1 107 ? -3.698 5.737 12.944 1.00 87.69 107 LEU A N 1
ATOM 879 C CA . LEU A 1 107 ? -4.928 6.537 12.906 1.00 87.69 107 LEU A CA 1
ATOM 880 C C . LEU A 1 107 ? -5.994 6.034 13.888 1.00 87.69 107 LEU A C 1
ATOM 882 O O . LEU A 1 107 ? -6.656 6.844 14.539 1.00 87.69 107 LEU A O 1
ATOM 886 N N . ILE A 1 108 ? -6.133 4.715 14.040 1.00 89.25 108 ILE A N 1
ATOM 887 C CA . ILE A 1 108 ? -7.011 4.099 15.045 1.00 89.25 108 ILE A CA 1
ATOM 888 C C . ILE A 1 108 ? -6.524 4.446 16.452 1.00 89.25 108 ILE A C 1
ATOM 890 O O . ILE A 1 108 ? -7.327 4.845 17.292 1.00 89.25 108 ILE A O 1
ATOM 894 N N . SER A 1 109 ? -5.214 4.346 16.703 1.00 85.75 109 SER A N 1
ATOM 895 C CA . SER A 1 109 ? -4.616 4.618 18.018 1.00 85.75 109 SER A CA 1
ATOM 896 C C . SER A 1 109 ? -4.837 6.046 18.514 1.00 85.75 109 SER A C 1
ATOM 898 O O . SER A 1 109 ? -4.883 6.276 19.722 1.00 85.75 109 SER A O 1
ATOM 900 N N . VAL A 1 110 ? -4.992 6.994 17.584 1.00 84.50 110 VAL A N 1
ATOM 901 C CA . VAL A 1 110 ? -5.280 8.397 17.886 1.00 84.50 110 VAL A CA 1
ATOM 902 C C . VAL A 1 110 ? -6.751 8.776 17.694 1.00 84.50 110 VAL A C 1
ATOM 904 O O . VAL A 1 110 ? -7.081 9.955 17.720 1.00 84.50 110 VAL A O 1
ATOM 907 N N . ASN A 1 111 ? -7.645 7.806 17.482 1.00 83.50 111 ASN A N 1
ATOM 908 C CA . ASN A 1 111 ? -9.070 8.039 17.223 1.00 83.50 111 ASN A CA 1
ATOM 909 C C . ASN A 1 111 ? -9.332 9.066 16.095 1.00 83.50 111 ASN A C 1
ATOM 911 O O . ASN A 1 111 ? -10.199 9.931 16.194 1.00 83.50 111 ASN A O 1
ATOM 915 N N . GLN A 1 112 ? -8.523 8.997 15.035 1.00 84.00 112 GLN A N 1
ATOM 916 C CA . GLN A 1 112 ? -8.603 9.845 13.835 1.00 84.00 112 GLN A CA 1
ATOM 917 C C . GLN A 1 112 ? -8.795 9.006 12.564 1.00 84.00 112 GLN A C 1
ATOM 919 O O . GLN A 1 112 ? -8.611 9.492 11.444 1.00 84.00 112 GLN A O 1
ATOM 924 N N . LEU A 1 113 ? -9.152 7.728 12.722 1.00 84.69 113 LEU A N 1
ATOM 925 C CA . LEU A 1 113 ? -9.669 6.941 11.616 1.00 84.69 113 LEU A CA 1
ATOM 926 C C . LEU A 1 113 ? -11.070 7.461 11.283 1.00 84.69 113 LEU A C 1
ATOM 928 O O . LEU A 1 113 ? -11.963 7.399 12.122 1.00 84.69 113 LEU A O 1
ATOM 932 N N . ASN A 1 114 ? -11.256 7.932 10.053 1.00 83.88 114 ASN A N 1
ATOM 933 C CA . ASN A 1 114 ? -12.570 8.254 9.508 1.00 83.88 114 ASN A CA 1
ATOM 934 C C . ASN A 1 114 ? -12.914 7.225 8.417 1.00 83.88 114 ASN A C 1
ATOM 936 O O . ASN A 1 114 ? -12.443 7.391 7.283 1.00 83.88 114 ASN A O 1
ATOM 940 N N . PRO A 1 115 ? -13.650 6.142 8.745 1.00 85.69 115 PRO A N 1
ATOM 941 C CA . PRO A 1 115 ? -13.944 5.067 7.805 1.00 85.69 115 PRO A CA 1
ATOM 942 C C . PRO A 1 115 ? -14.624 5.586 6.539 1.00 85.69 115 PRO A C 1
ATOM 944 O O . PRO A 1 115 ? -15.695 6.185 6.575 1.00 85.69 115 PRO A O 1
ATOM 947 N N . SER A 1 116 ? -14.040 5.300 5.379 1.00 86.06 116 SER A N 1
ATOM 948 C CA . SER A 1 116 ? -14.610 5.696 4.086 1.00 86.06 116 SER A CA 1
ATOM 949 C C . SER A 1 116 ? -14.438 4.603 3.042 1.00 86.06 116 SER A C 1
ATOM 951 O O . SER A 1 116 ? -13.510 3.797 3.118 1.00 86.06 116 SER A O 1
ATOM 953 N N . TRP A 1 117 ? -15.318 4.595 2.041 1.00 86.12 117 TRP A N 1
ATOM 954 C CA . TRP A 1 117 ? -15.291 3.598 0.975 1.00 86.12 117 TRP A CA 1
ATOM 955 C C . TRP A 1 117 ? -13.921 3.494 0.268 1.00 86.12 117 TRP A C 1
ATOM 957 O O . TRP A 1 117 ? -13.387 2.385 0.183 1.00 86.12 117 TRP A O 1
ATOM 967 N N . PRO A 1 118 ? -13.236 4.607 -0.072 1.00 86.38 118 PRO A N 1
ATOM 968 C CA . PRO A 1 118 ? -11.909 4.529 -0.693 1.00 86.38 118 PRO A CA 1
ATOM 969 C C . PRO A 1 118 ? -10.795 4.020 0.225 1.00 86.38 118 PRO A C 1
ATOM 971 O O . PRO A 1 118 ? -9.708 3.683 -0.245 1.00 86.38 118 PRO A O 1
ATOM 974 N N . GLN A 1 119 ? -11.003 3.984 1.543 1.00 89.19 119 GLN A N 1
ATOM 975 C CA . GLN A 1 119 ? -10.083 3.297 2.454 1.00 89.19 119 GLN A CA 1
ATOM 976 C C . GLN A 1 119 ? -10.324 1.789 2.417 1.00 89.19 119 GLN A C 1
ATOM 978 O O . GLN A 1 119 ? -9.362 1.030 2.324 1.00 89.19 119 GLN A O 1
ATOM 983 N N . VAL A 1 120 ? -11.590 1.360 2.396 1.00 91.44 120 VAL A N 1
ATOM 984 C CA . VAL A 1 120 ? -11.958 -0.058 2.266 1.00 91.44 120 VAL A CA 1
ATOM 985 C C . VAL A 1 120 ? -11.391 -0.645 0.975 1.00 91.44 120 VAL A C 1
ATOM 987 O O . VAL A 1 120 ? -10.715 -1.667 1.029 1.00 91.44 120 VAL A O 1
ATOM 990 N N . GLN A 1 121 ? -11.559 0.022 -0.170 1.00 91.44 121 GLN A N 1
ATOM 991 C CA . GLN A 1 121 ? -11.002 -0.457 -1.444 1.00 91.44 121 GLN A CA 1
ATOM 992 C C . GLN A 1 121 ? -9.483 -0.627 -1.400 1.00 91.44 121 GLN A C 1
ATOM 994 O O . GLN A 1 121 ? -8.949 -1.610 -1.905 1.00 91.44 121 GLN A O 1
ATOM 999 N N . ARG A 1 122 ? -8.764 0.287 -0.747 1.00 91.94 122 ARG A N 1
ATOM 1000 C CA . ARG A 1 122 ? -7.309 0.162 -0.608 1.00 91.94 122 ARG A CA 1
ATOM 1001 C C . ARG A 1 122 ? -6.901 -0.947 0.341 1.00 91.94 122 ARG A C 1
ATOM 1003 O O . ARG A 1 122 ? -5.919 -1.620 0.061 1.00 91.94 122 ARG A O 1
ATOM 1010 N N . LEU A 1 123 ? -7.648 -1.171 1.422 1.00 94.69 123 LEU A N 1
ATOM 1011 C CA . LEU A 1 123 ? -7.442 -2.341 2.276 1.00 94.69 123 LEU A CA 1
ATOM 1012 C C . LEU A 1 123 ? -7.660 -3.637 1.492 1.00 94.69 123 LEU A C 1
ATOM 1014 O O . LEU A 1 123 ? -6.880 -4.571 1.652 1.00 94.69 123 LEU A O 1
ATOM 1018 N N . VAL A 1 124 ? -8.653 -3.676 0.598 1.00 95.44 124 VAL A N 1
ATOM 1019 C CA . VAL A 1 124 ? -8.867 -4.813 -0.306 1.00 95.44 124 VAL A CA 1
ATOM 1020 C C . VAL A 1 124 ? -7.673 -5.011 -1.237 1.00 95.44 124 VAL A C 1
ATOM 1022 O O . VAL A 1 124 ? -7.162 -6.125 -1.305 1.00 95.44 124 VAL A O 1
ATOM 1025 N N . VAL A 1 125 ? -7.177 -3.952 -1.888 1.00 94.94 125 VAL A N 1
ATOM 1026 C CA . VAL A 1 125 ? -5.982 -4.035 -2.750 1.00 94.94 125 VAL A CA 1
ATOM 1027 C C . VAL A 1 125 ? -4.758 -4.489 -1.952 1.00 94.94 125 VAL A C 1
ATOM 1029 O O . VAL A 1 125 ? -4.053 -5.396 -2.379 1.00 94.94 125 VAL A O 1
ATOM 1032 N N . CYS A 1 126 ? -4.526 -3.932 -0.762 1.00 96.62 126 CYS A N 1
ATOM 1033 C CA . CYS A 1 126 ? -3.466 -4.387 0.136 1.00 96.62 126 CYS A CA 1
ATOM 1034 C C . CYS A 1 126 ? -3.616 -5.876 0.477 1.00 96.62 126 CYS A C 1
ATOM 1036 O O . CYS A 1 126 ? -2.633 -6.606 0.437 1.00 96.62 126 CYS A O 1
ATOM 1038 N N . GLY A 1 127 ? -4.833 -6.345 0.764 1.00 96.81 127 GLY A N 1
ATOM 1039 C CA . GLY A 1 127 ? -5.108 -7.758 1.012 1.00 96.81 127 GLY A CA 1
ATOM 1040 C C . GLY A 1 127 ? -4.837 -8.645 -0.200 1.00 96.81 127 GLY A C 1
ATOM 1041 O O . GLY A 1 127 ? -4.210 -9.687 -0.056 1.00 96.81 127 GLY A O 1
ATOM 1042 N N . GLN A 1 128 ? -5.231 -8.223 -1.401 1.00 96.12 128 GLN A N 1
ATOM 1043 C CA . GLN A 1 128 ? -4.912 -8.930 -2.645 1.00 96.12 128 GLN A CA 1
ATOM 1044 C C . GLN A 1 128 ? -3.397 -8.993 -2.885 1.00 96.12 128 GLN A C 1
ATOM 1046 O O . GLN A 1 128 ? -2.873 -10.050 -3.221 1.00 96.12 128 GLN A O 1
ATOM 1051 N N . LEU A 1 129 ? -2.675 -7.898 -2.640 1.00 95.94 129 LEU A N 1
ATOM 1052 C CA . LEU A 1 129 ? -1.216 -7.868 -2.743 1.00 95.94 129 LEU A CA 1
ATOM 1053 C C . LEU A 1 129 ? -0.538 -8.768 -1.703 1.00 95.94 129 LEU A C 1
ATOM 1055 O O . LEU A 1 129 ? 0.461 -9.395 -2.034 1.00 95.94 129 LEU A O 1
ATOM 1059 N N . LEU A 1 130 ? -1.079 -8.893 -0.483 1.00 96.31 130 LEU A N 1
ATOM 1060 C CA . LEU A 1 130 ? -0.577 -9.860 0.504 1.00 96.31 130 LEU A CA 1
ATOM 1061 C C . LEU A 1 130 ? -0.726 -11.305 0.023 1.00 96.31 130 LEU A C 1
ATOM 1063 O O . LEU A 1 130 ? 0.178 -12.108 0.241 1.00 96.31 130 LEU A O 1
ATOM 1067 N N . ILE A 1 131 ? -1.849 -11.634 -0.621 1.00 95.50 131 ILE A N 1
ATOM 1068 C CA . ILE A 1 131 ? -2.080 -12.965 -1.200 1.00 95.50 131 ILE A CA 1
ATOM 1069 C C . ILE A 1 131 ? -1.006 -13.256 -2.243 1.00 95.50 131 ILE A C 1
ATOM 1071 O O . ILE A 1 131 ? -0.333 -14.279 -2.148 1.00 95.50 131 ILE A O 1
ATOM 1075 N N . LEU A 1 132 ? -0.813 -12.334 -3.188 1.00 93.94 132 LEU A N 1
ATOM 1076 C CA . LEU A 1 132 ? 0.167 -12.500 -4.259 1.00 93.94 132 LEU A CA 1
ATOM 1077 C C . LEU A 1 132 ? 1.606 -12.554 -3.725 1.00 93.94 132 LEU A C 1
ATOM 1079 O O . LEU A 1 132 ? 2.375 -13.409 -4.143 1.00 93.94 132 LEU A O 1
ATOM 1083 N N . ALA A 1 133 ? 1.965 -11.693 -2.769 1.00 94.06 133 ALA A N 1
ATOM 1084 C CA . ALA A 1 133 ? 3.299 -11.681 -2.170 1.00 94.06 133 ALA A CA 1
ATOM 1085 C C . ALA A 1 133 ? 3.587 -12.961 -1.369 1.00 94.06 133 ALA A C 1
ATOM 1087 O O . ALA A 1 133 ? 4.709 -13.466 -1.380 1.00 94.06 133 ALA A O 1
ATOM 1088 N N . HIS A 1 134 ? 2.588 -13.509 -0.672 1.00 95.00 134 HIS A N 1
ATOM 1089 C CA . HIS A 1 134 ? 2.758 -14.772 0.040 1.00 95.00 134 HIS A CA 1
ATOM 1090 C C . HIS A 1 134 ? 2.904 -15.957 -0.919 1.00 95.00 134 HIS A C 1
ATOM 1092 O O . HIS A 1 134 ? 3.803 -16.773 -0.724 1.00 95.00 134 HIS A O 1
ATOM 1098 N N . ASP A 1 135 ? 2.078 -16.017 -1.966 1.00 92.50 135 ASP A N 1
ATOM 1099 C CA . ASP A 1 135 ? 2.153 -17.051 -3.005 1.00 92.50 135 ASP A CA 1
ATOM 1100 C C . ASP A 1 135 ? 3.489 -17.008 -3.768 1.00 92.50 135 ASP A C 1
ATOM 1102 O O . ASP A 1 135 ? 4.116 -18.041 -3.997 1.00 92.50 135 ASP A O 1
ATOM 1106 N N . ALA A 1 136 ? 3.999 -15.804 -4.049 1.00 90.12 136 ALA A N 1
ATOM 1107 C CA . ALA A 1 136 ? 5.314 -15.585 -4.653 1.00 90.12 136 ALA A CA 1
ATOM 1108 C C . ALA A 1 136 ? 6.501 -15.932 -3.726 1.00 90.12 136 ALA A C 1
ATOM 1110 O O . ALA A 1 136 ? 7.649 -15.912 -4.168 1.00 90.12 136 ALA A O 1
ATOM 1111 N N . GLY A 1 137 ? 6.259 -16.252 -2.449 1.00 91.75 137 GLY A N 1
ATOM 1112 C CA . GLY A 1 137 ? 7.305 -16.590 -1.477 1.00 91.75 137 GLY A CA 1
ATOM 1113 C C . GLY A 1 137 ? 8.052 -15.388 -0.887 1.00 91.75 137 GLY A C 1
ATOM 1114 O O . GLY A 1 137 ? 9.068 -15.568 -0.218 1.00 91.75 137 GLY A O 1
ATOM 1115 N N . GLU A 1 138 ? 7.545 -14.173 -1.095 1.00 93.06 138 GLU A N 1
ATOM 1116 C CA . GLU A 1 138 ? 8.151 -12.915 -0.630 1.00 93.06 138 GLU A CA 1
ATOM 1117 C C . GLU A 1 138 ? 7.875 -12.659 0.856 1.00 93.06 138 GLU A C 1
ATOM 1119 O O . GLU A 1 138 ? 8.625 -11.957 1.532 1.00 93.06 138 GLU A O 1
ATOM 1124 N N . LEU A 1 139 ? 6.801 -13.258 1.378 1.00 93.38 139 LEU A N 1
ATOM 1125 C CA . LEU A 1 139 ? 6.412 -13.187 2.782 1.00 93.38 139 LEU A CA 1
ATOM 1126 C C . LEU A 1 139 ? 6.651 -14.518 3.485 1.00 93.38 139 LEU A C 1
ATOM 1128 O O . LEU A 1 139 ? 6.037 -15.539 3.157 1.00 93.38 139 LEU A O 1
ATOM 1132 N N . HIS A 1 140 ? 7.454 -14.488 4.549 1.00 94.06 140 HIS A N 1
ATOM 1133 C CA . HIS A 1 140 ? 7.568 -15.640 5.436 1.00 94.06 140 HIS A CA 1
ATOM 1134 C C . HIS A 1 140 ? 6.228 -15.897 6.146 1.00 94.06 140 HIS A C 1
ATOM 1136 O O . HIS A 1 140 ? 5.513 -14.967 6.516 1.00 94.06 140 HIS A O 1
ATOM 1142 N N . ARG A 1 141 ? 5.903 -17.165 6.431 1.00 93.25 141 ARG A N 1
ATOM 1143 C CA . ARG A 1 141 ? 4.607 -17.575 7.011 1.00 93.25 141 ARG A CA 1
ATOM 1144 C C . ARG A 1 141 ? 4.173 -16.748 8.229 1.00 93.25 141 ARG A C 1
ATOM 1146 O O . ARG A 1 141 ? 3.018 -16.351 8.338 1.00 93.25 141 ARG A O 1
ATOM 1153 N N . ARG A 1 142 ? 5.102 -16.481 9.153 1.00 92.62 142 ARG A N 1
ATOM 1154 C CA . ARG A 1 142 ? 4.825 -15.687 10.364 1.00 92.62 142 ARG A CA 1
ATOM 1155 C C . ARG A 1 142 ? 4.473 -14.233 10.042 1.00 92.62 142 ARG A C 1
ATOM 1157 O O . ARG A 1 142 ? 3.576 -13.682 10.664 1.00 92.62 142 ARG A O 1
ATOM 1164 N N . GLU A 1 143 ? 5.183 -13.637 9.092 1.00 93.62 143 GLU A N 1
ATOM 1165 C CA . GLU A 1 143 ? 4.959 -12.260 8.652 1.00 93.62 143 GLU A CA 1
ATOM 1166 C C . GLU A 1 143 ? 3.607 -12.142 7.944 1.00 93.62 143 GLU A C 1
ATOM 1168 O O . GLU A 1 143 ? 2.793 -11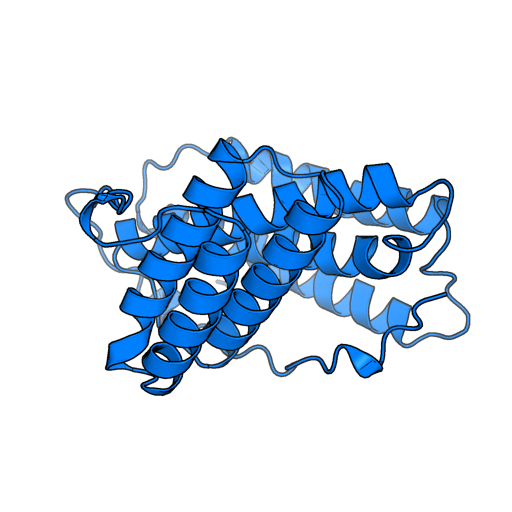.302 8.321 1.00 93.62 143 GLU A O 1
ATOM 1173 N N . ALA A 1 144 ? 3.316 -13.066 7.021 1.00 95.25 144 ALA A N 1
ATOM 1174 C CA . ALA A 1 144 ? 2.017 -13.157 6.364 1.00 95.25 144 ALA A CA 1
ATOM 1175 C C . ALA A 1 144 ? 0.881 -13.266 7.390 1.00 95.25 144 ALA A C 1
ATOM 1177 O O . ALA A 1 144 ? -0.074 -12.497 7.326 1.00 95.25 144 ALA A O 1
ATOM 1178 N N . GLN A 1 145 ? 0.999 -14.157 8.382 1.00 95.69 145 GLN A N 1
ATOM 1179 C CA . GLN A 1 145 ? -0.017 -14.301 9.427 1.00 95.69 145 GLN A CA 1
ATOM 1180 C C . GLN A 1 145 ? -0.263 -12.986 10.182 1.00 95.69 145 GLN A C 1
ATOM 1182 O O . GLN A 1 145 ? -1.415 -12.608 10.383 1.00 95.69 145 GLN A O 1
ATOM 1187 N N . THR A 1 146 ? 0.796 -12.270 10.574 1.00 94.69 146 THR A N 1
ATOM 1188 C CA . THR A 1 146 ? 0.669 -10.972 11.251 1.00 94.69 146 THR A CA 1
ATOM 1189 C C . THR A 1 146 ? -0.016 -9.930 10.366 1.00 94.69 146 THR A C 1
ATOM 1191 O O . THR A 1 146 ? -0.901 -9.221 10.842 1.00 94.69 146 THR A O 1
ATOM 1194 N N . LEU A 1 147 ? 0.340 -9.850 9.084 1.00 95.94 147 LEU A N 1
ATOM 1195 C CA . LEU A 1 147 ? -0.241 -8.874 8.159 1.00 95.94 147 LEU A CA 1
ATOM 1196 C C . LEU A 1 147 ? -1.704 -9.188 7.819 1.00 95.94 147 LEU A C 1
ATOM 1198 O O . LEU A 1 147 ? -2.534 -8.281 7.804 1.00 95.94 147 LEU A O 1
ATOM 1202 N N . PHE A 1 148 ? -2.057 -10.460 7.619 1.00 96.88 148 PHE A N 1
ATOM 1203 C CA . PHE A 1 148 ? -3.453 -10.865 7.428 1.00 96.88 148 PHE A CA 1
ATOM 1204 C C . PHE A 1 148 ? -4.296 -10.652 8.688 1.00 96.88 148 PHE A C 1
ATOM 1206 O O . PHE A 1 148 ? -5.459 -10.263 8.582 1.00 96.88 148 PHE A O 1
ATOM 1213 N N . GLN A 1 149 ? -3.720 -10.855 9.874 1.00 96.38 149 GLN A N 1
ATOM 1214 C CA . GLN A 1 149 ? -4.389 -10.515 11.125 1.00 96.38 149 GLN A CA 1
ATOM 1215 C C . GLN A 1 149 ? -4.629 -9.011 11.248 1.00 96.38 149 GLN A C 1
ATOM 1217 O O . GLN A 1 149 ? -5.733 -8.593 11.585 1.00 96.38 149 GLN A O 1
ATOM 1222 N N . LEU A 1 150 ? -3.634 -8.192 10.908 1.00 95.75 150 LEU A N 1
ATOM 1223 C CA . LEU A 1 150 ? -3.794 -6.745 10.917 1.00 95.75 150 LEU A CA 1
ATOM 1224 C C . LEU A 1 150 ? -4.863 -6.299 9.910 1.00 95.75 150 LEU A C 1
ATOM 1226 O O . LEU A 1 150 ? -5.727 -5.503 10.258 1.00 95.75 150 LEU A O 1
ATOM 1230 N N . LEU A 1 151 ? -4.881 -6.855 8.694 1.00 96.69 151 LEU A N 1
ATOM 1231 C CA . LEU A 1 151 ? -5.949 -6.607 7.719 1.00 96.69 151 LEU A CA 1
ATOM 1232 C C . LEU A 1 151 ? -7.334 -6.961 8.280 1.00 96.69 151 LEU A C 1
ATOM 1234 O O . LEU A 1 151 ? -8.279 -6.191 8.112 1.00 96.69 151 LEU A O 1
ATOM 1238 N N . HIS A 1 152 ? -7.450 -8.109 8.953 1.00 95.94 152 HIS A N 1
ATOM 1239 C CA . HIS A 1 152 ? -8.686 -8.547 9.601 1.00 95.94 152 HIS A CA 1
ATOM 1240 C C . HIS A 1 152 ? -9.155 -7.540 10.660 1.00 95.94 152 HIS A C 1
ATOM 1242 O O . HIS A 1 152 ? -10.297 -7.077 10.598 1.00 95.94 152 HIS A O 1
ATOM 1248 N N . ASP A 1 153 ? -8.257 -7.130 11.558 1.00 94.75 153 ASP A N 1
ATOM 1249 C CA . ASP A 1 153 ? -8.542 -6.149 12.60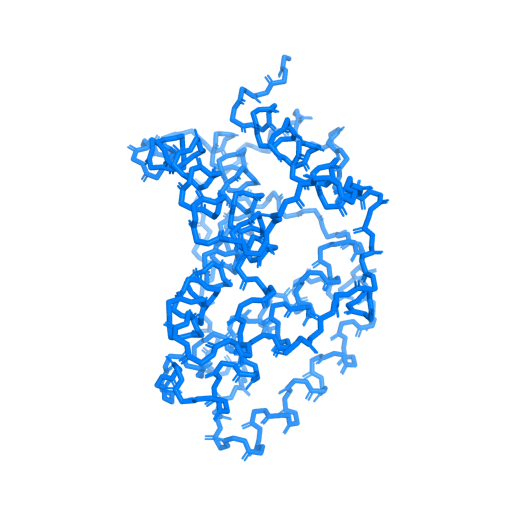8 1.00 94.75 153 ASP A CA 1
ATOM 1250 C C . ASP A 1 153 ? -8.927 -4.775 12.014 1.00 94.75 153 ASP A C 1
ATOM 1252 O O . ASP A 1 153 ? -9.843 -4.110 12.504 1.00 94.75 153 ASP A O 1
ATOM 1256 N N . LEU A 1 154 ? -8.280 -4.350 10.920 1.00 94.69 154 LEU A N 1
ATOM 1257 C CA . LEU A 1 154 ? -8.587 -3.097 10.220 1.00 94.69 154 LEU A CA 1
ATOM 1258 C C . LEU A 1 154 ? -9.965 -3.122 9.547 1.00 94.69 154 LEU A C 1
ATOM 1260 O O . LEU A 1 154 ? -10.699 -2.136 9.630 1.00 94.69 154 LEU A O 1
ATOM 1264 N N . LEU A 1 155 ? -10.346 -4.229 8.905 1.00 95.50 155 LEU A N 1
ATOM 1265 C CA . LEU A 1 155 ? -11.674 -4.374 8.298 1.00 95.50 155 LEU A CA 1
ATOM 1266 C C . LEU A 1 155 ? -12.783 -4.362 9.357 1.00 95.50 155 LEU A C 1
ATOM 1268 O O . LEU A 1 155 ? -13.819 -3.738 9.130 1.00 95.50 155 LEU A O 1
ATOM 1272 N N . LEU A 1 156 ? -12.550 -4.956 10.534 1.00 94.25 156 LEU A N 1
ATOM 1273 C CA . LEU A 1 156 ? -13.490 -4.871 11.659 1.00 94.25 156 LEU A CA 1
ATOM 1274 C C . LEU A 1 156 ? -13.740 -3.416 12.081 1.00 94.25 156 LEU A C 1
ATOM 1276 O O . LEU A 1 156 ? -14.879 -3.045 12.342 1.00 94.25 156 LEU A O 1
ATOM 1280 N N . LYS A 1 157 ? -12.707 -2.561 12.082 1.00 93.12 157 LYS A N 1
ATOM 1281 C CA . LYS A 1 157 ? -12.856 -1.127 12.404 1.00 93.12 157 LYS A CA 1
ATOM 1282 C C . LYS A 1 157 ? -13.675 -0.335 11.384 1.00 93.12 157 LYS A C 1
ATOM 1284 O O . LYS A 1 157 ? -14.149 0.745 11.715 1.00 93.12 157 LYS A O 1
ATOM 1289 N N . HIS A 1 158 ? -13.846 -0.855 10.171 1.00 92.81 158 HIS A N 1
ATOM 1290 C CA . HIS A 1 158 ? -14.665 -0.230 9.131 1.00 92.81 158 HIS A CA 1
ATOM 1291 C C . HIS A 1 158 ? -16.079 -0.821 9.051 1.00 92.81 158 HIS A C 1
ATOM 1293 O O . HIS A 1 158 ? -16.944 -0.216 8.418 1.00 92.81 158 HIS A O 1
ATOM 1299 N N . GLN A 1 159 ? -16.325 -1.974 9.683 1.00 92.81 159 GLN A N 1
ATOM 1300 C CA . GLN A 1 159 ? -17.536 -2.773 9.493 1.00 92.81 159 GLN A CA 1
ATOM 1301 C C . GLN A 1 159 ? -18.822 -2.047 9.898 1.00 92.81 159 GLN A C 1
ATOM 1303 O O . GLN A 1 159 ? -19.817 -2.159 9.184 1.00 92.81 159 GLN A O 1
ATOM 1308 N N . ASP A 1 160 ? -18.800 -1.280 10.991 1.00 89.88 160 ASP A N 1
ATOM 1309 C CA . ASP A 1 160 ? -19.984 -0.554 11.473 1.00 89.88 160 ASP A CA 1
ATOM 1310 C C . ASP A 1 160 ? -20.467 0.500 10.465 1.00 89.88 160 ASP A C 1
ATOM 1312 O O . ASP A 1 160 ? -21.659 0.789 10.375 1.00 89.88 160 ASP A O 1
ATOM 1316 N N . THR A 1 161 ? -19.544 1.070 9.685 1.00 91.56 161 THR A N 1
ATOM 1317 C CA . THR A 1 161 ? -19.854 2.051 8.634 1.00 91.56 161 THR A CA 1
ATOM 1318 C C . THR A 1 161 ? -20.098 1.383 7.281 1.00 91.56 161 THR A C 1
ATOM 1320 O O . THR A 1 161 ? -20.962 1.821 6.524 1.00 91.56 161 THR A O 1
ATOM 1323 N N . TRP A 1 162 ? -19.351 0.322 6.969 1.00 92.12 162 TRP A N 1
ATOM 1324 C CA . TRP A 1 162 ? -19.355 -0.351 5.670 1.00 92.12 162 TRP A CA 1
ATOM 1325 C C . TRP A 1 162 ? -19.610 -1.856 5.851 1.00 92.12 162 TRP A C 1
ATOM 1327 O O . TRP A 1 162 ? -18.659 -2.634 5.960 1.00 92.12 162 TRP A O 1
ATOM 1337 N N . PRO A 1 163 ? -20.881 -2.307 5.830 1.00 91.19 163 PRO A N 1
ATOM 1338 C CA . PRO A 1 163 ? -21.241 -3.700 6.117 1.00 91.19 163 PRO A CA 1
ATOM 1339 C C . PRO A 1 163 ? -20.569 -4.744 5.213 1.00 91.19 163 PRO A C 1
ATOM 1341 O O . PRO A 1 163 ? -20.322 -5.865 5.650 1.00 91.19 163 PRO A O 1
ATOM 1344 N N . ILE A 1 164 ? -20.205 -4.367 3.982 1.00 93.56 164 ILE A N 1
ATOM 1345 C CA . ILE A 1 164 ? -19.442 -5.200 3.034 1.00 93.56 164 ILE A CA 1
ATOM 1346 C C . ILE A 1 164 ? -18.107 -5.703 3.611 1.00 93.56 164 ILE A C 1
ATOM 1348 O O . ILE A 1 164 ? -17.610 -6.754 3.209 1.00 93.56 164 ILE A O 1
ATOM 1352 N N . CYS A 1 165 ? -17.541 -5.015 4.610 1.00 94.75 165 CYS A N 1
ATOM 1353 C CA . CYS A 1 165 ? -16.362 -5.487 5.330 1.00 94.75 165 CYS A CA 1
ATOM 1354 C C . CYS A 1 165 ? -16.577 -6.860 5.984 1.00 94.75 165 CYS A C 1
ATOM 1356 O O . CYS A 1 165 ? -15.615 -7.617 6.087 1.00 94.75 165 CYS A O 1
ATOM 1358 N N . ALA A 1 166 ? -17.807 -7.226 6.365 1.00 94.75 166 ALA A N 1
ATOM 1359 C CA . ALA A 1 166 ? -18.104 -8.557 6.896 1.00 94.75 166 ALA A CA 1
ATOM 1360 C C . ALA A 1 166 ? -17.854 -9.662 5.853 1.00 94.75 166 ALA A C 1
ATOM 1362 O O . ALA A 1 166 ? -17.237 -10.681 6.164 1.00 94.75 166 ALA A O 1
ATOM 1363 N N . GLU A 1 167 ? -18.268 -9.444 4.603 1.00 94.38 167 GLU A N 1
ATOM 1364 C CA . GLU A 1 167 ? -18.024 -10.378 3.497 1.00 94.38 167 GLU A CA 1
ATOM 1365 C C . GLU A 1 167 ? -16.536 -10.439 3.137 1.00 94.38 167 GLU A C 1
ATOM 1367 O O . GLU A 1 167 ? -15.980 -11.526 2.974 1.00 94.38 167 GLU A O 1
ATOM 1372 N N . LEU A 1 168 ? -15.859 -9.285 3.098 1.00 95.62 168 LEU A N 1
ATOM 1373 C CA . LEU A 1 168 ? -14.413 -9.214 2.862 1.00 95.62 168 LEU A CA 1
ATOM 1374 C C . LEU A 1 168 ? -13.620 -9.974 3.933 1.00 95.62 168 LEU A C 1
ATOM 1376 O O . LEU A 1 168 ? -12.692 -10.711 3.606 1.00 95.62 168 LEU A O 1
ATOM 1380 N N . ILE A 1 169 ? -14.007 -9.845 5.205 1.00 96.25 169 ILE A N 1
ATOM 1381 C CA . ILE A 1 169 ? -13.424 -10.599 6.322 1.00 96.25 169 ILE A CA 1
ATOM 1382 C C . ILE A 1 169 ? -13.564 -12.106 6.094 1.00 96.25 169 ILE A C 1
ATOM 1384 O O . ILE A 1 169 ? -12.598 -12.841 6.295 1.00 96.25 169 ILE A O 1
ATOM 1388 N N . ILE A 1 170 ? -14.744 -12.573 5.677 1.00 95.12 170 ILE A N 1
ATOM 1389 C CA . ILE A 1 170 ? -14.979 -13.992 5.380 1.00 95.12 170 ILE A CA 1
ATOM 1390 C C . ILE A 1 170 ? -14.088 -14.443 4.218 1.00 95.12 170 ILE A C 1
ATOM 1392 O O . ILE A 1 170 ? -13.427 -15.477 4.326 1.00 95.12 170 ILE A O 1
ATOM 1396 N N . GLY A 1 171 ? -14.016 -13.650 3.146 1.00 94.38 171 GLY A N 1
ATOM 1397 C CA . GLY A 1 171 ? -13.178 -13.933 1.981 1.00 94.38 171 GLY A CA 1
ATOM 1398 C C . GLY A 1 171 ? -11.699 -14.078 2.343 1.00 94.38 171 GLY A C 1
ATOM 1399 O O . GLY A 1 171 ? -11.096 -15.117 2.074 1.00 94.38 171 GLY A O 1
ATOM 1400 N N . PHE A 1 172 ? -11.121 -13.084 3.024 1.00 96.50 172 PHE A N 1
ATOM 1401 C CA . PHE A 1 172 ? -9.716 -13.139 3.438 1.00 96.50 172 PHE A CA 1
ATOM 1402 C C . PHE A 1 172 ? -9.444 -14.252 4.453 1.00 96.50 172 PHE A C 1
ATOM 1404 O O . PHE A 1 172 ? -8.402 -14.897 4.365 1.00 96.50 172 PHE A O 1
ATOM 1411 N N . LYS A 1 173 ? -10.388 -14.562 5.355 1.00 95.06 173 LYS A N 1
ATOM 1412 C CA . LYS A 1 173 ? -10.274 -15.736 6.235 1.00 95.06 173 LYS A CA 1
ATOM 1413 C C . LYS A 1 173 ? -10.224 -17.048 5.454 1.00 95.06 173 LYS A C 1
ATOM 1415 O O . LYS A 1 173 ? -9.424 -17.925 5.785 1.00 95.06 173 LYS A O 1
ATOM 1420 N N . GLY A 1 174 ? -11.033 -17.174 4.404 1.00 94.19 174 GLY A N 1
ATOM 1421 C CA . GLY A 1 174 ? -10.980 -18.309 3.484 1.00 94.19 174 GLY A CA 1
ATOM 1422 C C . GLY A 1 174 ? -9.592 -18.471 2.864 1.00 94.19 174 GLY A C 1
ATOM 1423 O O . GLY A 1 174 ? -9.036 -19.566 2.877 1.00 94.19 174 GLY A O 1
ATOM 1424 N N . VAL A 1 175 ? -8.982 -17.370 2.419 1.00 93.94 175 VAL A N 1
ATOM 1425 C CA . VAL A 1 175 ? -7.620 -17.393 1.865 1.00 93.94 175 VAL A CA 1
ATOM 1426 C C . VAL A 1 175 ? -6.577 -17.765 2.921 1.00 93.94 175 VAL A C 1
ATOM 1428 O O . VAL A 1 175 ? -5.734 -18.623 2.674 1.00 93.94 175 VAL A O 1
ATOM 1431 N N . THR A 1 176 ? -6.661 -17.204 4.132 1.00 94.44 176 THR A N 1
ATOM 1432 C CA . THR A 1 176 ? -5.738 -17.576 5.217 1.00 94.44 176 THR A CA 1
ATOM 1433 C C . THR A 1 176 ? -5.840 -19.053 5.576 1.00 94.44 176 THR A C 1
ATOM 1435 O O . THR A 1 176 ? -4.825 -19.668 5.875 1.00 94.44 176 THR A O 1
ATOM 1438 N N . HIS A 1 177 ? -7.032 -19.650 5.481 1.00 94.19 177 HIS A N 1
ATOM 1439 C CA . HIS A 1 177 ? -7.211 -21.081 5.704 1.00 94.19 177 HIS A CA 1
ATOM 1440 C C . HIS A 1 177 ? -6.495 -21.922 4.638 1.00 94.19 177 HIS A C 1
ATOM 1442 O O . HIS A 1 177 ? -5.826 -22.892 4.986 1.00 94.19 177 HIS A O 1
ATOM 1448 N N . VAL A 1 178 ? -6.571 -21.521 3.362 1.00 94.56 178 VAL A N 1
ATOM 1449 C CA . VAL A 1 178 ? -5.848 -22.179 2.257 1.00 94.56 178 VAL A CA 1
ATOM 1450 C C . VAL A 1 178 ? -4.332 -22.112 2.463 1.00 94.56 178 VAL A C 1
ATOM 1452 O O . VAL A 1 178 ? -3.639 -23.099 2.236 1.00 94.56 178 VAL A O 1
ATOM 1455 N N . PHE A 1 179 ? -3.821 -20.983 2.955 1.00 93.44 179 PHE A N 1
ATOM 1456 C CA . PHE A 1 179 ? -2.401 -20.804 3.276 1.00 93.44 179 PHE A CA 1
ATOM 1457 C C . PHE A 1 179 ? -1.978 -21.375 4.641 1.00 93.44 179 PHE A C 1
ATOM 1459 O O . PHE A 1 179 ? -0.828 -21.207 5.053 1.00 93.44 179 PHE A O 1
ATOM 1466 N N . ASP A 1 180 ? -2.884 -22.046 5.363 1.00 94.75 180 ASP A N 1
ATOM 1467 C CA . ASP A 1 180 ? -2.644 -22.571 6.714 1.00 94.75 180 ASP A CA 1
ATOM 1468 C C . ASP A 1 180 ? -2.169 -21.475 7.705 1.00 94.75 180 ASP A C 1
ATOM 1470 O O . ASP A 1 180 ? -1.375 -21.689 8.622 1.00 94.75 180 ASP A O 1
ATOM 1474 N N . LEU A 1 181 ? -2.647 -20.245 7.526 1.00 93.75 181 LEU A N 1
ATOM 1475 C CA . LEU A 1 181 ? -2.391 -19.112 8.413 1.00 93.75 181 LEU A CA 1
ATOM 1476 C C . LEU A 1 181 ? -3.498 -19.013 9.464 1.00 93.75 181 LEU A C 1
ATOM 1478 O O . LEU A 1 181 ? -4.685 -19.160 9.168 1.00 93.75 181 LEU A O 1
ATOM 1482 N N . LYS A 1 182 ? -3.114 -18.731 10.711 1.00 91.69 182 LYS A N 1
ATOM 1483 C CA . LYS A 1 182 ? -4.065 -18.597 11.820 1.00 91.69 182 LYS A CA 1
ATOM 1484 C C . LYS A 1 182 ? -4.419 -17.131 12.043 1.00 91.69 182 LYS A C 1
ATOM 1486 O O . LYS A 1 182 ? -3.585 -16.365 12.517 1.00 91.69 182 LYS A O 1
ATOM 1491 N N . VAL A 1 183 ? -5.652 -16.768 11.698 1.00 88.69 183 VAL A N 1
ATOM 1492 C CA . VAL A 1 183 ? -6.198 -15.413 11.841 1.00 88.69 183 VAL A CA 1
ATOM 1493 C C . VAL A 1 183 ? -7.525 -15.478 12.591 1.00 88.69 183 VAL A C 1
ATOM 1495 O O . VAL A 1 183 ? -8.436 -16.218 12.214 1.00 88.69 183 VAL A O 1
ATOM 1498 N N . GLY A 1 184 ? -7.642 -14.689 13.652 1.00 82.56 184 GLY A N 1
ATOM 1499 C CA . GLY A 1 184 ? -8.792 -14.677 14.542 1.00 82.56 184 GLY A CA 1
ATOM 1500 C C . GLY A 1 184 ? -8.597 -13.753 15.747 1.00 82.56 184 GLY A C 1
ATOM 1501 O O . GLY A 1 184 ? -7.496 -13.248 15.962 1.00 82.56 184 GLY A O 1
ATOM 1502 N N . PRO A 1 185 ? -9.656 -13.529 16.544 1.00 79.44 185 PRO A N 1
ATOM 1503 C CA . PRO A 1 185 ? -9.620 -12.646 17.717 1.00 79.44 185 PRO A CA 1
ATOM 1504 C C . PRO A 1 185 ? -8.496 -12.972 18.711 1.00 79.44 185 PRO A C 1
ATOM 1506 O O . PRO A 1 185 ? -7.962 -12.092 19.376 1.00 79.44 185 PRO A O 1
ATOM 1509 N N . GLU A 1 186 ? -8.120 -14.245 18.811 1.00 77.88 186 GLU A N 1
ATOM 1510 C CA . GLU A 1 186 ? -7.045 -14.744 19.668 1.00 77.88 186 GLU A CA 1
ATOM 1511 C C . GLU A 1 186 ? -5.636 -14.340 19.205 1.00 77.88 186 GLU A C 1
ATOM 1513 O O . GLU A 1 186 ? -4.684 -14.427 19.981 1.00 77.88 186 GLU A O 1
ATOM 1518 N N . HIS A 1 187 ? -5.503 -13.886 17.958 1.00 77.12 187 HIS A N 1
ATOM 1519 C CA . HIS A 1 187 ? -4.255 -13.413 17.369 1.00 77.12 187 HIS A CA 1
ATOM 1520 C C . HIS A 1 187 ? -4.235 -11.890 17.166 1.00 77.12 187 HIS A C 1
ATOM 1522 O O . HIS A 1 187 ? -3.214 -11.375 16.709 1.00 77.12 187 HIS A O 1
ATOM 1528 N N . SER A 1 188 ? -5.324 -11.179 17.493 1.00 73.62 188 SER A N 1
ATOM 1529 C CA . SER A 1 188 ? -5.461 -9.739 17.253 1.00 73.62 188 SER A CA 1
ATOM 1530 C C . SER A 1 188 ? -4.297 -8.936 17.827 1.00 73.62 188 SER A C 1
ATOM 1532 O O . SER A 1 188 ? -3.838 -9.160 18.952 1.00 73.62 188 SER A O 1
ATOM 1534 N N . VAL A 1 189 ? -3.834 -7.963 17.045 1.00 71.94 189 VAL A N 1
ATOM 1535 C CA . VAL A 1 189 ? -2.735 -7.087 17.448 1.00 71.94 189 VAL A CA 1
ATOM 1536 C C . VAL A 1 189 ? -3.335 -5.878 18.171 1.00 71.94 189 VAL A C 1
ATOM 1538 O O . VAL A 1 189 ? -4.185 -5.190 17.604 1.00 71.94 189 VAL A O 1
ATOM 1541 N N . PRO A 1 190 ? -2.950 -5.592 19.427 1.00 67.75 190 PRO A N 1
ATOM 1542 C CA . PRO A 1 190 ? -3.539 -4.484 20.162 1.00 67.75 190 PRO A CA 1
ATOM 1543 C C . PRO A 1 190 ? -3.194 -3.145 19.501 1.00 67.75 190 PRO A C 1
ATOM 1545 O O . PRO A 1 190 ? -2.027 -2.785 19.353 1.00 67.75 190 PRO A O 1
ATOM 1548 N N . PHE A 1 191 ? -4.223 -2.364 19.166 1.00 70.44 191 PHE A N 1
ATOM 1549 C CA . PHE A 1 191 ? -4.059 -0.949 18.849 1.00 70.44 191 PHE A CA 1
ATOM 1550 C C . PHE A 1 191 ? -3.784 -0.204 20.160 1.00 70.44 191 PHE A C 1
ATOM 1552 O O . PHE A 1 191 ? -4.687 -0.026 20.978 1.00 70.44 191 PHE A O 1
ATOM 1559 N N . HIS A 1 192 ? -2.536 0.195 20.401 1.00 62.03 192 HIS A N 1
ATOM 1560 C CA . HIS A 1 192 ? -2.173 0.942 21.606 1.00 62.03 192 HIS A CA 1
ATOM 1561 C C . HIS A 1 192 ? -2.770 2.351 21.556 1.00 62.03 192 HIS A C 1
ATOM 1563 O O . HIS A 1 192 ? -2.186 3.234 20.933 1.00 62.03 192 HIS A O 1
ATOM 1569 N N . ALA A 1 193 ? -3.925 2.559 22.194 1.00 54.31 193 ALA A N 1
ATOM 1570 C CA . ALA A 1 193 ? -4.506 3.887 22.359 1.00 54.31 193 ALA A CA 1
ATOM 1571 C C . ALA A 1 193 ? -3.507 4.803 23.079 1.00 54.31 193 ALA A C 1
ATOM 1573 O O . ALA A 1 193 ? -2.904 4.409 24.078 1.00 54.31 193 ALA A O 1
ATOM 1574 N N . VAL A 1 194 ? -3.305 6.008 22.550 1.00 56.28 194 VAL A N 1
ATOM 1575 C CA . VAL A 1 194 ? -2.540 7.037 23.257 1.00 56.28 194 VAL A CA 1
ATOM 1576 C C . VAL A 1 194 ? -3.510 7.769 24.173 1.00 56.28 194 VAL A C 1
ATOM 1578 O O . VAL A 1 194 ? -4.492 8.335 23.690 1.00 56.28 194 VAL A O 1
ATOM 1581 N N . ASP A 1 195 ? -3.248 7.735 25.478 1.00 42.28 195 ASP A N 1
ATOM 1582 C CA . ASP A 1 195 ? -4.022 8.490 26.459 1.00 42.28 195 ASP A CA 1
ATOM 1583 C C . ASP A 1 195 ? -3.929 9.991 26.123 1.00 42.28 195 ASP A C 1
ATOM 1585 O O . ASP A 1 195 ? -2.838 10.538 25.977 1.00 42.28 195 ASP A O 1
ATOM 1589 N N . GLU A 1 196 ? -5.091 10.626 25.952 1.00 47.03 196 GLU A N 1
ATOM 1590 C CA . GLU A 1 196 ? -5.299 12.022 25.531 1.00 47.03 196 GLU A CA 1
ATOM 1591 C C . GLU A 1 196 ? -4.933 12.361 24.074 1.00 47.03 196 GLU A C 1
ATOM 1593 O O . GLU A 1 196 ? -3.917 12.985 23.756 1.00 47.03 196 GLU A O 1
ATOM 1598 N N . VAL A 1 197 ? -5.862 12.064 23.160 1.00 50.56 197 VAL A N 1
ATOM 1599 C CA . VAL A 1 197 ? -5.879 12.692 21.836 1.00 50.56 197 VAL A CA 1
ATOM 1600 C C . VAL A 1 197 ? -6.969 13.748 21.759 1.00 50.56 197 VAL A C 1
ATOM 1602 O O . VAL A 1 197 ? -8.160 13.447 21.722 1.00 50.56 197 VAL A O 1
ATOM 1605 N N . VAL A 1 198 ? -6.543 15.009 21.681 1.00 51.06 198 VAL A N 1
ATOM 1606 C CA . VAL A 1 198 ? -7.387 16.084 21.163 1.00 51.06 198 VAL A CA 1
ATOM 1607 C C . VAL A 1 198 ? -7.551 15.825 19.669 1.00 51.06 198 VAL A C 1
ATOM 1609 O O . VAL A 1 198 ? -6.576 15.887 18.919 1.00 51.06 198 VAL A O 1
ATOM 1612 N N . ALA A 1 199 ? -8.772 15.486 19.252 1.00 52.59 199 ALA A N 1
ATOM 1613 C CA . ALA A 1 199 ? -9.108 15.358 17.842 1.00 52.59 199 ALA A CA 1
ATOM 1614 C C . ALA A 1 199 ? -8.699 16.639 17.103 1.00 52.59 199 ALA A C 1
ATOM 1616 O O . ALA A 1 199 ? -8.991 17.733 17.585 1.00 52.59 199 ALA A O 1
ATOM 1617 N N . ASP A 1 200 ? -8.004 16.523 15.970 1.00 57.41 200 ASP A N 1
ATOM 1618 C CA . ASP A 1 200 ? -7.633 17.696 15.182 1.00 57.41 200 ASP A CA 1
ATOM 1619 C C . ASP A 1 200 ? -8.799 18.047 14.244 1.00 57.41 200 ASP A C 1
ATOM 1621 O O . ASP A 1 200 ? -8.972 17.379 13.220 1.00 57.41 200 ASP A O 1
ATOM 1625 N N . PRO A 1 201 ? -9.592 19.100 14.530 1.00 54.12 201 PRO A N 1
ATOM 1626 C CA . PRO A 1 201 ? -10.741 19.469 13.704 1.00 54.12 201 PRO A CA 1
ATOM 1627 C C . PRO A 1 201 ? -10.334 19.888 12.285 1.00 54.12 201 PRO A C 1
ATOM 1629 O O . PRO A 1 201 ? -11.177 19.980 11.396 1.00 54.12 201 PRO A O 1
ATOM 1632 N N . GLN A 1 202 ? -9.042 20.142 12.034 1.00 55.88 202 GLN A N 1
ATOM 1633 C CA . GLN A 1 202 ? -8.553 20.396 10.685 1.00 55.88 202 GLN A CA 1
ATOM 1634 C C . GLN A 1 202 ? -8.485 19.133 9.830 1.00 55.88 202 GLN A C 1
ATOM 1636 O O . GLN A 1 202 ? -8.346 19.294 8.623 1.00 55.88 202 GLN A O 1
ATOM 1641 N N . VAL A 1 203 ? -8.547 17.925 10.407 1.00 50.22 203 VAL A N 1
ATOM 1642 C CA . VAL A 1 203 ? -8.513 16.644 9.680 1.00 50.22 203 VAL A CA 1
ATOM 1643 C C . VAL A 1 203 ? -9.909 16.249 9.180 1.00 50.22 203 VAL A C 1
ATOM 1645 O O . VAL A 1 203 ? -10.006 15.749 8.065 1.00 50.22 203 VAL A O 1
ATOM 1648 N N . ASP A 1 204 ? -10.984 16.584 9.902 1.00 47.75 204 ASP A N 1
ATOM 1649 C CA . ASP A 1 204 ? -12.375 16.235 9.536 1.00 47.75 204 ASP A CA 1
ATOM 1650 C C . ASP A 1 204 ? -12.845 16.833 8.196 1.00 47.75 204 ASP A C 1
ATOM 1652 O O . ASP A 1 204 ? -13.702 16.270 7.518 1.00 47.75 204 ASP A O 1
ATOM 1656 N N . GLY A 1 205 ? -12.262 17.960 7.775 1.00 45.22 205 GLY A N 1
ATOM 1657 C CA . GLY A 1 205 ? -12.551 18.599 6.485 1.00 45.22 205 GLY A CA 1
ATOM 1658 C C . GLY A 1 205 ? -11.790 18.015 5.290 1.00 45.22 205 GLY A C 1
ATOM 1659 O O . GLY A 1 205 ? -11.855 18.581 4.196 1.00 45.22 205 GLY A O 1
ATOM 1660 N N . TRP A 1 206 ? -11.012 16.945 5.474 1.00 53.44 206 TRP A N 1
ATOM 1661 C CA . TRP A 1 206 ? -10.179 16.398 4.405 1.00 53.44 206 TRP A CA 1
ATOM 1662 C C . TRP A 1 206 ? -10.981 15.502 3.470 1.00 53.44 206 TRP A C 1
ATOM 1664 O O . TRP A 1 206 ? -11.749 14.663 3.933 1.00 53.44 206 TRP A O 1
ATOM 1674 N N . PRO A 1 207 ? -10.771 15.589 2.144 1.00 50.34 207 PRO A N 1
ATOM 1675 C CA . PRO A 1 207 ? -11.301 14.587 1.238 1.00 50.34 207 PRO A CA 1
ATOM 1676 C C . PRO A 1 207 ? -10.587 13.254 1.505 1.00 50.34 207 PRO A C 1
ATOM 1678 O O . PRO A 1 207 ? -9.477 13.005 1.029 1.00 50.34 207 PRO A O 1
ATOM 1681 N N . TYR A 1 208 ? -11.227 12.404 2.310 1.00 46.88 208 TYR A N 1
ATOM 1682 C CA . TYR A 1 208 ? -10.863 10.994 2.491 1.00 46.88 208 TYR A CA 1
ATOM 1683 C C . TYR A 1 208 ? -11.216 10.172 1.249 1.00 46.88 208 TYR A C 1
ATOM 1685 O O . TYR A 1 208 ? -10.589 9.149 0.968 1.00 46.88 208 TYR A O 1
ATOM 1693 N N . ALA A 1 209 ? -12.201 10.660 0.487 1.00 42.94 209 ALA A N 1
ATOM 1694 C CA . ALA A 1 209 ? -12.502 10.184 -0.843 1.00 42.94 209 ALA A CA 1
ATOM 1695 C C . ALA A 1 209 ? -11.466 10.729 -1.825 1.00 42.94 209 ALA A C 1
ATOM 1697 O O . ALA A 1 209 ? -11.436 11.916 -2.146 1.00 42.94 209 ALA A O 1
ATOM 1698 N N . PHE A 1 210 ? -10.598 9.847 -2.297 1.00 50.19 210 PHE A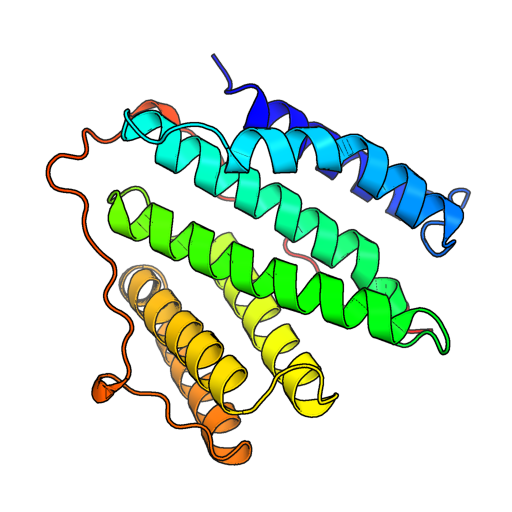 N 1
ATOM 1699 C CA . PHE A 1 210 ? -9.802 10.133 -3.476 1.00 50.19 210 PHE A CA 1
ATOM 1700 C C . PHE A 1 210 ? -10.646 9.671 -4.654 1.00 50.19 210 PHE A C 1
ATOM 1702 O O . PHE A 1 210 ? -11.032 8.510 -4.680 1.00 50.19 210 PHE A O 1
ATOM 1709 N N . GLY A 1 211 ? -10.959 10.566 -5.588 1.00 39.78 211 GLY A N 1
ATOM 1710 C CA . GLY A 1 211 ? -11.817 10.285 -6.746 1.00 39.78 211 GLY A CA 1
ATOM 1711 C C . GLY A 1 211 ? -11.208 9.347 -7.793 1.00 39.78 211 GLY A C 1
ATOM 1712 O O . GLY A 1 211 ? -11.460 9.536 -8.974 1.00 39.78 211 GLY A O 1
ATOM 1713 N N . PHE A 1 212 ? -10.387 8.382 -7.381 1.00 44.47 212 PHE A N 1
ATOM 1714 C CA . PHE A 1 212 ? -9.716 7.436 -8.263 1.00 44.47 212 PHE A CA 1
ATOM 1715 C C . PHE A 1 212 ? -9.746 6.049 -7.624 1.00 44.47 212 PHE A C 1
ATOM 1717 O O . PHE A 1 212 ? -8.752 5.557 -7.084 1.00 44.47 212 PHE A O 1
ATOM 1724 N N . ASP A 1 213 ? -10.934 5.454 -7.661 1.00 41.91 213 ASP A N 1
ATOM 1725 C CA . ASP A 1 213 ? -11.120 4.017 -7.522 1.00 41.91 213 ASP A CA 1
ATOM 1726 C C . ASP A 1 213 ? -10.528 3.391 -8.790 1.00 41.91 213 ASP A C 1
ATOM 1728 O O . ASP A 1 213 ? -11.082 3.537 -9.879 1.00 41.91 213 ASP A O 1
ATOM 1732 N N . PHE A 1 214 ? -9.332 2.810 -8.685 1.00 50.97 214 PHE A N 1
ATOM 1733 C CA . PHE A 1 214 ? -8.652 2.218 -9.834 1.00 50.97 214 PHE A CA 1
ATOM 1734 C C . PHE A 1 214 ? -9.261 0.867 -10.195 1.00 50.97 214 PHE A C 1
ATOM 1736 O O . PHE A 1 214 ? -9.531 0.038 -9.326 1.00 50.97 214 PHE A O 1
ATOM 1743 N N . ASP A 1 215 ? -9.381 0.640 -11.498 1.00 42.62 215 ASP A N 1
ATOM 1744 C CA . ASP A 1 215 ? -9.534 -0.681 -12.082 1.00 42.62 215 ASP A CA 1
ATOM 1745 C C . ASP A 1 215 ? -8.134 -1.247 -12.367 1.00 42.62 215 ASP A C 1
ATOM 1747 O O . ASP A 1 215 ? -7.389 -0.715 -13.186 1.00 42.62 215 ASP A O 1
ATOM 1751 N N . LEU A 1 216 ? -7.752 -2.324 -11.675 1.00 40.41 216 LEU A N 1
ATOM 1752 C CA . LEU A 1 216 ? -6.465 -2.997 -11.889 1.00 40.41 216 LEU A CA 1
ATOM 1753 C C . LEU A 1 216 ? -6.331 -3.578 -13.310 1.00 40.41 216 LEU A C 1
ATOM 1755 O O . LEU A 1 216 ? -5.217 -3.888 -13.724 1.00 40.41 216 LEU A O 1
ATOM 1759 N N . SER A 1 217 ? -7.430 -3.690 -14.070 1.00 41.75 217 SER A N 1
ATOM 1760 C CA . SER A 1 217 ? -7.416 -4.136 -15.468 1.00 41.75 217 SER A CA 1
ATOM 1761 C C . SER A 1 217 ? -6.723 -3.155 -16.422 1.00 41.75 217 SER A C 1
ATOM 1763 O O . SER A 1 217 ? -6.327 -3.549 -17.519 1.00 41.75 217 SER A O 1
ATOM 1765 N N . THR A 1 218 ? -6.530 -1.892 -16.018 1.00 42.31 218 THR A N 1
ATOM 1766 C CA . THR A 1 218 ? -5.856 -0.888 -16.854 1.00 42.31 218 THR A CA 1
ATOM 1767 C C . THR A 1 218 ? -4.333 -0.976 -16.809 1.00 42.31 218 THR A C 1
ATOM 1769 O O . THR A 1 218 ? -3.670 -0.259 -17.556 1.00 42.31 218 THR A O 1
ATOM 1772 N N . PHE A 1 219 ? -3.759 -1.817 -15.943 1.00 44.59 219 PHE A N 1
ATOM 1773 C CA . PHE A 1 219 ? -2.317 -2.037 -15.910 1.00 44.59 219 PHE A CA 1
ATOM 1774 C C . PHE A 1 219 ? -1.940 -3.157 -16.887 1.00 44.59 219 PHE A C 1
ATOM 1776 O O . PHE A 1 219 ? -2.433 -4.279 -16.746 1.00 44.59 219 PHE A O 1
ATOM 1783 N N . PRO A 1 220 ? -1.069 -2.893 -17.878 1.00 40.38 220 PRO A N 1
ATOM 1784 C CA . PRO A 1 220 ? -0.549 -3.947 -18.730 1.00 40.38 220 PRO A CA 1
ATOM 1785 C C . PRO A 1 220 ? 0.378 -4.828 -17.887 1.00 40.38 220 PRO A C 1
ATOM 1787 O O . PRO A 1 220 ? 1.482 -4.422 -17.536 1.00 40.38 220 PRO A O 1
ATOM 1790 N N . PHE A 1 221 ? -0.085 -6.028 -17.539 1.00 41.59 221 PHE A N 1
ATOM 1791 C CA . PHE A 1 221 ? 0.794 -7.092 -17.066 1.00 41.59 221 PHE A CA 1
ATOM 1792 C C . PHE A 1 221 ? 1.554 -7.608 -18.291 1.00 41.59 221 PHE A C 1
ATOM 1794 O O . PHE A 1 221 ? 0.990 -8.351 -19.097 1.00 41.59 221 PHE A O 1
ATOM 1801 N N . SER A 1 222 ? 2.778 -7.119 -18.491 1.00 39.06 222 SER A N 1
ATOM 1802 C CA . SER A 1 222 ? 3.703 -7.621 -19.511 1.00 39.06 222 SER A CA 1
ATOM 1803 C C . SER A 1 222 ? 4.558 -8.770 -18.996 1.00 39.06 222 SER A C 1
ATOM 1805 O O . SER A 1 222 ? 4.955 -8.749 -17.808 1.00 39.06 222 SER A O 1
#